Protein AF-A0A2V8UJL6-F1 (afdb_monomer)

Solvent-accessible surface area (backbone atoms only — not comparable to full-atom values): 17878 Å² total; per-residue (Å²): 138,86,80,78,71,86,88,74,79,72,97,72,73,97,70,61,54,68,22,43,29,30,33,56,81,87,79,58,65,81,48,95,71,52,65,70,37,76,47,74,53,86,89,38,66,33,29,28,67,42,73,46,58,65,84,53,40,80,94,44,85,83,47,57,63,46,67,58,75,90,53,42,55,69,72,44,90,86,57,57,66,88,73,41,85,86,60,91,81,79,87,88,82,82,83,82,59,90,94,65,51,68,68,55,52,42,52,53,51,54,49,53,37,54,56,53,28,70,80,36,86,91,54,82,70,85,86,83,77,66,94,80,49,69,72,67,37,73,86,47,27,60,58,49,52,50,50,52,50,51,53,52,50,51,52,51,51,53,49,51,52,52,37,54,51,52,28,52,51,52,44,53,50,51,64,67,46,46,62,59,51,51,54,40,47,75,71,67,52,58,69,66,61,56,50,50,52,55,50,51,55,52,48,53,52,50,50,52,53,51,54,50,50,54,52,45,58,63,51,48,61,57,52,49,40,65,73,76,35,100,62,73,72,90,66,83,80,66,81,54,68,67,58,51,53,50,50,52,52,52,51,50,54,43,51,50,56,32,53,47,55,52,53,56,54,52,52,57,51,49,53,55,52,52,54,55,51,50,53,57,53,57,58,59,66,67,68,72,81,77,83,83,132

Mean predicted aligned error: 14.97 Å

Structure (mmCIF, N/CA/C/O backbone):
data_AF-A0A2V8UJL6-F1
#
_entry.id   AF-A0A2V8UJL6-F1
#
loop_
_atom_site.group_PDB
_atom_site.id
_atom_site.type_symbol
_atom_site.label_atom_id
_atom_site.label_alt_id
_atom_site.label_comp_id
_atom_site.label_asym_id
_atom_site.label_entity_id
_atom_site.label_seq_id
_atom_site.pdbx_PDB_ins_code
_atom_site.Cartn_x
_atom_site.Cartn_y
_atom_site.Cartn_z
_atom_site.occupancy
_atom_site.B_iso_or_equiv
_atom_site.auth_seq_id
_atom_site.auth_comp_id
_atom_site.auth_asym_id
_atom_site.auth_atom_id
_atom_site.pdbx_PDB_model_num
ATOM 1 N N . MET A 1 1 ? -3.006 -6.219 -24.196 1.00 35.44 1 MET A N 1
ATOM 2 C CA . MET A 1 1 ? -2.944 -4.745 -24.307 1.00 35.44 1 MET A CA 1
ATOM 3 C C . MET A 1 1 ? -1.756 -4.498 -25.196 1.00 35.44 1 MET A C 1
ATOM 5 O O . MET A 1 1 ? -0.622 -4.487 -24.727 1.00 35.44 1 MET A O 1
ATOM 9 N N . ASP A 1 2 ? -2.058 -4.522 -26.487 1.00 27.53 2 ASP A N 1
ATOM 10 C CA . ASP A 1 2 ? -1.093 -4.667 -27.564 1.00 27.53 2 ASP A CA 1
ATOM 11 C C . ASP A 1 2 ? -0.768 -3.268 -28.057 1.00 27.53 2 ASP A C 1
ATOM 13 O O . ASP A 1 2 ? -1.474 -2.702 -28.885 1.00 27.53 2 ASP A O 1
ATOM 17 N N . TRP A 1 3 ? 0.270 -2.678 -27.475 1.00 36.56 3 TRP A N 1
ATOM 18 C CA . TRP A 1 3 ? 0.929 -1.549 -28.102 1.00 36.56 3 TRP A CA 1
ATOM 19 C C . TRP A 1 3 ? 2.136 -2.101 -28.852 1.00 36.56 3 TRP A C 1
ATOM 21 O O . TRP A 1 3 ? 3.162 -2.439 -28.263 1.00 36.56 3 TRP A O 1
ATOM 31 N N . ILE A 1 4 ? 1.950 -2.286 -30.156 1.00 30.64 4 ILE A N 1
ATOM 32 C CA . ILE A 1 4 ? 3.015 -2.600 -31.102 1.00 30.64 4 ILE A CA 1
ATOM 33 C C . ILE A 1 4 ? 3.628 -1.249 -31.479 1.00 30.64 4 ILE A C 1
ATOM 35 O O . ILE A 1 4 ? 2.939 -0.389 -32.028 1.00 30.64 4 ILE A O 1
ATOM 39 N N . GLY A 1 5 ? 4.897 -1.042 -31.119 1.00 32.47 5 GLY A N 1
ATOM 40 C CA . GLY A 1 5 ? 5.662 0.141 -31.518 1.00 32.47 5 GLY A CA 1
ATOM 41 C C . GLY A 1 5 ? 5.739 0.285 -33.046 1.00 32.47 5 GLY A C 1
ATOM 42 O O . GLY A 1 5 ? 5.411 -0.655 -33.772 1.00 32.47 5 GLY A O 1
ATOM 43 N N . PRO A 1 6 ? 6.158 1.451 -33.567 1.00 34.53 6 PRO A N 1
ATOM 44 C CA . PRO A 1 6 ? 6.059 1.749 -34.989 1.00 34.53 6 PRO A CA 1
ATOM 45 C C . PRO A 1 6 ? 7.041 0.880 -35.786 1.00 34.53 6 PRO A C 1
ATOM 47 O O . PRO A 1 6 ? 8.213 1.211 -35.926 1.00 34.53 6 PRO A O 1
ATOM 50 N N . SER A 1 7 ? 6.556 -0.230 -36.339 1.00 30.38 7 SER A N 1
ATOM 51 C CA . SER A 1 7 ? 7.295 -1.099 -37.263 1.00 30.38 7 SER A CA 1
ATOM 52 C C . SER A 1 7 ? 7.277 -0.595 -38.714 1.00 30.38 7 SER A C 1
ATOM 54 O O . SER A 1 7 ? 7.627 -1.329 -39.631 1.00 30.38 7 SER A O 1
ATOM 56 N N . SER A 1 8 ? 6.891 0.660 -38.957 1.00 34.78 8 SER A N 1
ATOM 57 C CA . SER A 1 8 ? 6.916 1.258 -40.298 1.00 34.78 8 SER A CA 1
ATOM 58 C C . SER A 1 8 ? 7.017 2.786 -40.254 1.00 34.78 8 SER A C 1
ATOM 60 O O . SER A 1 8 ? 6.102 3.504 -40.637 1.00 34.78 8 SER A O 1
ATOM 62 N N . ALA A 1 9 ? 8.157 3.313 -39.807 1.00 34.97 9 ALA A N 1
ATOM 63 C CA . ALA A 1 9 ? 8.546 4.673 -40.176 1.00 34.97 9 ALA A CA 1
ATOM 64 C C . ALA A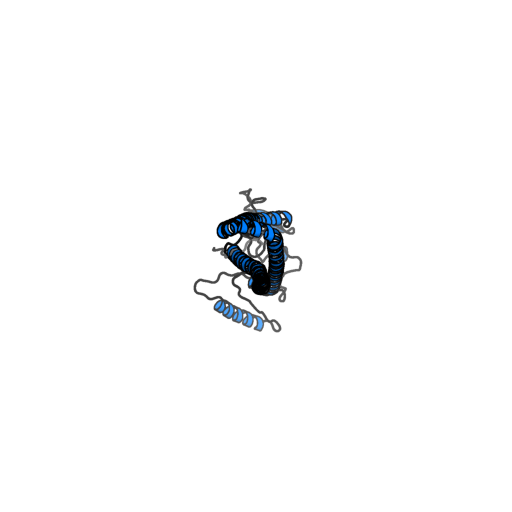 1 9 ? 9.497 4.577 -41.373 1.00 34.97 9 ALA A C 1
ATOM 66 O O . ALA A 1 9 ? 10.709 4.431 -41.221 1.00 34.97 9 ALA A O 1
ATOM 67 N N . GLY A 1 10 ? 8.909 4.578 -42.571 1.00 31.12 10 GLY A N 1
ATOM 68 C CA . GLY A 1 10 ? 9.643 4.784 -43.811 1.00 31.12 10 GLY A CA 1
ATOM 69 C C . GLY A 1 10 ? 10.378 6.123 -43.781 1.00 31.12 10 GLY A C 1
ATOM 70 O O . GLY A 1 10 ? 9.944 7.084 -43.147 1.00 31.12 10 GLY A O 1
ATOM 71 N N . SER A 1 11 ? 11.515 6.158 -44.461 1.00 34.56 11 SER A N 1
ATOM 72 C CA . SER A 1 11 ? 12.374 7.321 -44.642 1.00 34.56 11 SER A CA 1
ATOM 73 C C . SER A 1 11 ? 11.618 8.509 -45.252 1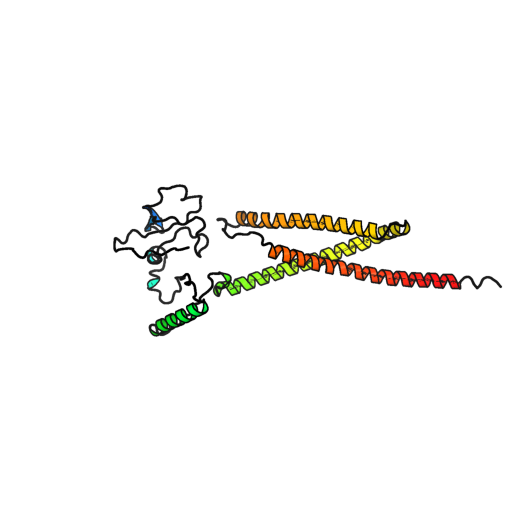.00 34.56 11 SER A C 1
ATOM 75 O O . SER A 1 11 ? 11.491 8.603 -46.472 1.00 34.56 11 SER A O 1
ATOM 77 N N . SER A 1 12 ? 11.152 9.448 -44.432 1.00 31.56 12 SER A N 1
ATOM 78 C CA . SER A 1 12 ? 10.780 10.782 -44.908 1.00 31.56 12 SER A CA 1
ATOM 79 C C . SER A 1 12 ? 10.950 11.833 -43.809 1.00 31.56 12 SER A C 1
ATOM 81 O O . SER A 1 12 ? 10.194 11.842 -42.844 1.00 31.56 12 SER A O 1
ATOM 83 N N . SER A 1 13 ? 11.927 12.717 -44.033 1.00 30.73 13 SER A N 1
ATOM 84 C CA . SER A 1 13 ? 12.160 14.042 -43.429 1.00 30.73 13 SER A CA 1
ATOM 85 C C . SER A 1 13 ? 12.428 14.124 -41.905 1.00 30.73 13 SER A C 1
ATOM 87 O O . SER A 1 13 ? 11.638 13.623 -41.112 1.00 30.73 13 SER A O 1
ATOM 89 N N . PRO A 1 14 ? 13.489 14.825 -41.438 1.00 36.53 14 PRO A N 1
ATOM 90 C CA . PRO A 1 14 ? 13.929 14.775 -40.031 1.00 36.53 14 PRO A CA 1
ATOM 91 C C . PRO A 1 14 ? 13.046 15.540 -39.028 1.00 36.53 14 PRO A C 1
ATOM 93 O O . PRO A 1 14 ? 13.373 15.583 -37.845 1.00 36.53 14 PRO A O 1
ATOM 96 N N . THR A 1 15 ? 11.970 16.192 -39.473 1.00 37.28 15 THR A N 1
ATOM 97 C CA . THR A 1 15 ? 11.340 17.292 -38.718 1.00 37.28 15 THR A CA 1
ATOM 98 C C . THR A 1 15 ? 9.990 16.962 -38.080 1.00 37.28 15 THR A C 1
ATOM 100 O O . THR A 1 15 ? 9.381 17.836 -37.471 1.00 37.28 15 THR A O 1
ATOM 103 N N . SER A 1 16 ? 9.497 15.727 -38.186 1.00 36.41 16 SER A N 1
ATOM 104 C CA . SER A 1 16 ? 8.205 15.348 -37.598 1.00 36.41 16 SER A CA 1
ATOM 105 C C . SER A 1 16 ? 8.274 13.975 -36.939 1.00 36.41 16 SER A C 1
ATOM 107 O O . SER A 1 16 ? 8.056 12.947 -37.578 1.00 36.41 16 SER A O 1
ATOM 109 N N . ALA A 1 17 ? 8.573 13.961 -35.638 1.00 42.34 17 ALA A N 1
ATOM 110 C CA . ALA A 1 17 ? 8.445 12.759 -34.823 1.00 42.34 17 ALA A CA 1
ATOM 111 C C . ALA A 1 17 ? 6.983 12.503 -34.463 1.00 42.34 17 ALA A C 1
ATOM 113 O O . ALA A 1 17 ? 6.317 13.432 -33.995 1.00 42.34 17 ALA A O 1
ATOM 114 N N . PRO A 1 18 ? 6.515 11.253 -34.556 1.00 43.53 18 PRO A N 1
ATOM 115 C CA . PRO A 1 18 ? 5.263 10.857 -33.951 1.00 43.53 18 PRO A CA 1
ATOM 116 C C . PRO A 1 18 ? 5.332 10.947 -32.421 1.00 43.53 18 PRO A C 1
ATOM 118 O O . PRO A 1 18 ? 5.980 10.123 -31.782 1.00 43.53 18 PRO A O 1
ATOM 121 N N . ILE A 1 19 ? 4.636 11.921 -31.829 1.00 48.62 19 ILE A N 1
ATOM 122 C CA . ILE A 1 19 ? 4.422 12.004 -30.380 1.00 48.62 19 ILE A CA 1
ATOM 123 C C . ILE A 1 19 ? 3.041 11.445 -30.011 1.00 48.62 19 ILE A C 1
ATOM 125 O O . ILE A 1 19 ? 2.023 12.032 -30.404 1.00 48.62 19 ILE A O 1
ATOM 129 N N . PRO A 1 20 ? 2.970 10.363 -29.217 1.00 46.44 20 PRO A N 1
ATOM 130 C CA . PRO A 1 20 ? 1.799 10.090 -28.401 1.00 46.44 20 PRO A CA 1
ATOM 131 C C . PRO A 1 20 ? 1.759 11.031 -27.183 1.00 46.44 20 PRO A C 1
ATOM 133 O O . PRO A 1 20 ? 2.740 11.182 -26.461 1.00 46.44 20 PRO A O 1
ATOM 136 N N . VAL A 1 21 ? 0.623 11.688 -26.943 1.00 47.16 21 VAL A N 1
ATOM 137 C CA . VAL A 1 21 ? 0.419 12.586 -25.790 1.00 47.16 21 VAL A CA 1
ATOM 138 C C . VAL A 1 21 ? -0.604 11.950 -24.826 1.00 47.16 21 VAL A C 1
ATOM 140 O O . VAL A 1 21 ? -1.720 11.653 -25.256 1.00 47.16 21 VAL A O 1
ATOM 143 N N . PRO A 1 22 ? -0.279 11.708 -23.542 1.00 41.78 22 PRO A N 1
ATOM 144 C CA . PRO A 1 22 ? -1.251 11.481 -22.474 1.00 41.78 22 PRO A CA 1
ATOM 145 C C . PRO A 1 22 ? -1.969 12.778 -22.219 1.00 41.78 22 PRO A C 1
ATOM 147 O O . PRO A 1 22 ? -1.358 13.822 -21.977 1.00 41.78 22 PRO A O 1
ATOM 150 N N . VAL A 1 23 ? -3.283 12.694 -22.185 1.00 48.38 23 VAL A N 1
ATOM 151 C CA . VAL A 1 23 ? -4.082 13.870 -21.937 1.00 48.38 23 VAL A CA 1
ATOM 152 C C . VAL A 1 23 ? -4.876 13.683 -20.652 1.00 48.38 23 VAL A C 1
ATOM 154 O O . VAL A 1 23 ? -5.837 12.911 -20.629 1.00 48.38 23 VAL A O 1
ATOM 157 N N . PRO A 1 24 ? -4.537 14.419 -19.578 1.00 42.56 24 PRO A N 1
ATOM 158 C CA . PRO A 1 24 ? -5.475 14.642 -18.494 1.00 42.56 24 PRO A CA 1
ATOM 159 C C . PRO A 1 24 ? -6.677 15.406 -19.060 1.00 42.56 24 PRO A C 1
ATOM 161 O O . PRO A 1 24 ? -6.509 16.334 -19.858 1.00 42.56 24 PRO A O 1
ATOM 164 N N . ARG A 1 25 ? -7.890 15.052 -18.620 1.00 42.28 25 ARG A N 1
ATOM 165 C CA . ARG A 1 25 ? -9.177 15.620 -19.080 1.00 42.28 25 ARG A CA 1
ATOM 166 C C . ARG A 1 25 ? -9.249 17.159 -19.131 1.00 42.28 25 ARG A C 1
ATOM 168 O O . ARG A 1 25 ? -10.132 17.683 -19.795 1.00 42.28 25 ARG A O 1
ATOM 175 N N . ASN A 1 26 ? -8.332 17.879 -18.485 1.00 43.06 26 ASN A N 1
ATOM 176 C CA . ASN A 1 26 ? -8.452 19.312 -18.232 1.00 43.06 26 ASN A CA 1
ATOM 177 C C . ASN A 1 26 ? -7.734 20.249 -19.225 1.00 43.06 26 ASN A C 1
ATOM 179 O O . ASN A 1 26 ? -7.881 21.457 -19.064 1.00 43.06 26 ASN A O 1
ATOM 183 N N . ARG A 1 27 ? -6.968 19.779 -20.231 1.00 44.50 27 ARG A N 1
ATOM 184 C CA . ARG A 1 27 ? -6.279 20.729 -21.148 1.00 44.50 27 ARG A CA 1
ATOM 185 C C . ARG A 1 27 ? -6.235 20.401 -22.643 1.00 44.50 27 ARG A C 1
ATOM 187 O O . ARG A 1 27 ? -6.302 21.333 -23.432 1.00 44.50 27 ARG A O 1
ATOM 194 N N . PHE A 1 28 ? -6.159 19.130 -23.042 1.00 48.31 28 PHE A N 1
ATOM 195 C CA . PHE A 1 28 ? -6.027 18.762 -24.466 1.00 48.31 28 PHE A CA 1
ATOM 196 C C . PHE A 1 28 ? -7.114 17.792 -24.976 1.00 48.31 28 PHE A C 1
ATOM 198 O O . PHE A 1 28 ? -7.229 17.588 -26.177 1.00 48.31 28 PHE A O 1
ATOM 205 N N . ALA A 1 29 ? -7.939 17.211 -24.090 1.00 46.28 29 ALA A N 1
ATOM 206 C CA . ALA A 1 29 ? -8.927 16.171 -24.434 1.00 46.28 29 ALA A CA 1
ATOM 207 C C . ALA A 1 29 ? -10.295 16.755 -24.806 1.00 46.28 29 ALA A C 1
ATOM 209 O O . ALA A 1 29 ? -11.230 16.010 -25.080 1.00 46.28 29 ALA A O 1
ATOM 210 N N . ALA A 1 30 ? -10.412 18.081 -24.801 1.00 50.81 30 ALA A N 1
ATOM 211 C CA . ALA A 1 30 ? -11.604 18.780 -25.254 1.00 50.81 30 ALA A CA 1
ATOM 212 C C . ALA A 1 30 ? -11.525 19.184 -26.737 1.00 50.81 30 ALA A C 1
ATOM 214 O O . ALA A 1 30 ? -12.544 19.590 -27.286 1.00 50.81 30 ALA A O 1
ATOM 215 N N . ASP A 1 31 ? -10.354 19.070 -27.385 1.00 58.47 31 ASP A N 1
ATOM 216 C CA . ASP A 1 31 ? -10.176 19.445 -28.792 1.00 58.47 31 ASP A CA 1
ATOM 217 C C . ASP A 1 31 ? -10.008 18.188 -29.673 1.00 58.47 31 ASP A C 1
ATOM 219 O O . ASP A 1 31 ? -8.911 17.624 -29.748 1.00 58.47 31 ASP A O 1
ATOM 223 N N . PRO A 1 32 ? -11.074 17.718 -30.352 1.00 61.12 32 PRO A N 1
ATOM 224 C CA . PRO A 1 32 ? -10.996 16.585 -31.275 1.00 61.12 32 PRO A CA 1
ATOM 225 C C . PRO A 1 32 ? -10.068 16.836 -32.481 1.00 61.12 32 PRO A C 1
ATOM 227 O O . PRO A 1 32 ? -9.800 15.903 -33.234 1.00 61.12 32 PRO A O 1
ATOM 230 N N . GLN A 1 33 ? -9.542 18.056 -32.662 1.00 71.56 33 GLN A N 1
ATOM 231 C CA . GLN A 1 33 ? -8.628 18.423 -33.749 1.00 71.56 33 GLN A CA 1
ATOM 232 C C . GLN A 1 33 ? -7.141 18.428 -33.354 1.00 71.56 33 GLN A C 1
ATOM 234 O O . GLN A 1 33 ? -6.324 19.028 -34.053 1.00 71.56 33 GLN A O 1
ATOM 239 N N . ILE A 1 34 ? -6.750 17.814 -32.232 1.00 79.12 34 ILE A N 1
ATOM 240 C CA . ILE A 1 34 ? -5.346 17.858 -31.791 1.00 79.12 34 ILE A CA 1
ATOM 241 C C . ILE A 1 34 ? -4.393 17.018 -32.657 1.00 79.12 34 ILE A C 1
ATOM 243 O O . ILE A 1 34 ? -3.200 17.313 -32.724 1.00 79.12 34 ILE A O 1
ATOM 247 N N . LEU A 1 35 ? -4.900 15.988 -33.337 1.00 83.31 35 LEU A N 1
ATOM 248 C CA . LEU A 1 35 ? -4.100 15.164 -34.244 1.00 83.31 35 LEU A CA 1
ATOM 249 C C . LEU A 1 35 ? -3.588 16.006 -35.422 1.00 83.31 35 LEU A C 1
ATOM 251 O O . LEU A 1 35 ? -4.336 16.769 -36.025 1.00 83.31 35 LEU A O 1
ATOM 255 N N . GLY A 1 36 ? -2.304 15.871 -35.745 1.00 82.12 36 GLY A N 1
ATOM 256 C CA . GLY A 1 36 ? -1.635 16.630 -36.803 1.00 82.12 36 GLY A CA 1
ATOM 257 C C . GLY A 1 36 ? -1.202 18.044 -36.406 1.00 82.12 36 GLY A C 1
ATOM 258 O O . GLY A 1 36 ? -0.510 18.698 -37.184 1.00 82.12 36 GLY A O 1
ATOM 259 N N . ARG A 1 37 ? -1.545 18.534 -35.204 1.00 85.06 37 ARG A N 1
ATOM 260 C CA . ARG A 1 37 ? -1.041 19.831 -34.729 1.00 85.06 37 ARG A CA 1
ATOM 261 C C . ARG A 1 37 ? 0.430 19.752 -34.341 1.00 85.06 37 ARG A C 1
ATOM 263 O O . ARG A 1 37 ? 0.903 18.744 -33.812 1.00 85.06 37 ARG A O 1
ATOM 270 N N . VAL A 1 38 ? 1.125 20.865 -34.558 1.00 86.38 38 VAL A N 1
ATOM 271 C CA . VAL A 1 38 ? 2.512 21.048 -34.137 1.00 86.38 38 VAL A CA 1
ATOM 272 C C . VAL A 1 38 ? 2.542 21.667 -32.743 1.00 86.38 38 VAL A C 1
ATOM 274 O O . VAL A 1 38 ? 1.946 22.717 -32.505 1.00 86.38 38 VAL A O 1
ATOM 277 N N . ILE A 1 39 ? 3.255 21.020 -31.829 1.00 86.31 39 ILE A N 1
ATOM 278 C CA . ILE A 1 39 ? 3.569 21.523 -30.494 1.00 86.31 39 ILE A CA 1
ATOM 279 C C . ILE A 1 39 ? 5.068 21.798 -30.392 1.00 86.31 39 ILE A C 1
ATOM 281 O O . ILE A 1 39 ? 5.877 21.132 -31.035 1.00 86.31 39 ILE A O 1
ATOM 285 N N . SER A 1 40 ? 5.446 22.784 -29.581 1.00 86.19 40 SER A N 1
ATOM 286 C CA . SER A 1 40 ? 6.851 23.077 -29.298 1.00 86.19 40 SER A CA 1
ATOM 287 C C . SER A 1 40 ? 7.245 22.473 -27.954 1.00 86.19 40 SER A C 1
ATOM 289 O O . SER A 1 40 ? 6.621 22.773 -26.936 1.00 86.19 40 SER A O 1
ATOM 291 N N . LEU A 1 41 ? 8.277 21.630 -27.949 1.00 84.19 41 LEU A N 1
ATOM 292 C CA . LEU A 1 41 ? 8.891 21.057 -26.750 1.00 84.19 41 LEU A CA 1
ATOM 293 C C . LEU A 1 41 ? 10.366 21.437 -26.760 1.00 84.19 41 LEU A C 1
ATOM 295 O O . LEU A 1 41 ? 11.054 21.175 -27.739 1.00 84.19 41 LEU A O 1
ATOM 299 N N . ASN A 1 42 ? 10.860 22.095 -25.709 1.00 83.38 42 ASN A N 1
ATOM 300 C CA . ASN A 1 42 ? 12.252 22.563 -25.635 1.00 83.38 42 ASN A CA 1
ATOM 301 C C . ASN A 1 42 ? 12.718 23.322 -26.901 1.00 83.38 42 ASN A C 1
ATOM 303 O O . ASN A 1 42 ? 13.856 23.184 -27.347 1.00 83.38 42 ASN A O 1
ATOM 307 N N . ARG A 1 43 ? 11.833 24.156 -27.474 1.00 84.81 43 ARG A N 1
ATOM 308 C CA . ARG A 1 43 ? 12.036 24.935 -28.719 1.00 84.81 43 ARG A CA 1
ATOM 309 C C . ARG A 1 43 ? 12.124 24.105 -30.009 1.00 84.81 43 ARG A C 1
ATOM 311 O O . ARG A 1 43 ? 12.448 24.660 -31.052 1.00 84.81 43 ARG A O 1
ATOM 318 N N . HIS A 1 44 ? 11.805 22.817 -29.951 1.00 86.56 44 HIS A N 1
ATOM 319 C CA . HIS A 1 44 ? 11.766 21.920 -31.101 1.00 86.56 44 HIS A CA 1
ATOM 320 C C . HIS A 1 44 ? 10.312 21.622 -31.472 1.00 86.56 44 HIS A C 1
ATOM 322 O O . HIS A 1 44 ? 9.463 21.428 -30.600 1.00 86.56 44 HIS A O 1
ATOM 328 N N . ALA A 1 45 ? 10.019 21.639 -32.770 1.00 87.50 45 ALA A N 1
ATOM 329 C CA . ALA A 1 45 ? 8.682 21.403 -33.294 1.00 87.50 45 ALA A CA 1
ATOM 330 C C . ALA A 1 45 ? 8.406 19.898 -33.398 1.00 87.50 45 ALA A C 1
ATOM 332 O O . ALA A 1 45 ? 9.170 19.164 -34.017 1.00 87.50 45 ALA A O 1
ATOM 333 N N . PHE A 1 46 ? 7.286 19.454 -32.834 1.00 85.25 46 PHE A N 1
ATOM 334 C CA . PHE A 1 46 ? 6.839 18.069 -32.897 1.00 85.25 46 PHE A CA 1
ATOM 335 C C . PHE A 1 46 ? 5.385 17.977 -33.326 1.00 85.25 46 PHE A C 1
ATOM 337 O O . PHE A 1 46 ? 4.567 18.809 -32.944 1.00 85.25 46 PHE A O 1
ATOM 344 N N . THR A 1 47 ? 5.047 16.939 -34.087 1.00 87.44 47 THR A N 1
ATOM 345 C CA . THR A 1 47 ? 3.675 16.716 -34.553 1.00 87.44 47 THR A CA 1
ATOM 346 C C . THR A 1 47 ? 2.979 15.691 -33.666 1.00 87.44 47 THR A C 1
ATOM 348 O O . THR A 1 47 ? 3.505 14.608 -33.404 1.00 87.44 47 THR A O 1
ATOM 351 N N . VAL A 1 48 ? 1.772 16.018 -33.212 1.00 87.38 48 VAL A N 1
ATOM 352 C CA . VAL A 1 48 ? 0.936 15.083 -32.455 1.00 87.38 48 VAL A CA 1
ATOM 353 C C . VAL A 1 48 ? 0.363 14.046 -33.418 1.00 87.38 48 VAL A C 1
ATOM 355 O O . VAL A 1 48 ? -0.386 14.396 -34.326 1.00 87.38 48 VAL A O 1
ATOM 358 N N . VAL A 1 49 ? 0.677 12.765 -33.218 1.00 85.38 49 VAL A N 1
ATOM 359 C CA . VAL A 1 49 ? 0.156 11.675 -34.077 1.00 85.38 49 VAL A CA 1
ATOM 360 C C . VAL A 1 49 ? -0.843 10.772 -33.370 1.00 85.38 49 VAL A C 1
ATOM 362 O O . VAL A 1 49 ? -1.487 9.942 -34.005 1.00 85.38 49 VAL A O 1
ATOM 365 N N . GLY A 1 50 ? -0.948 10.894 -32.049 1.00 79.81 50 GLY A N 1
ATOM 366 C CA . GLY A 1 50 ? -1.780 10.019 -31.248 1.00 79.81 50 GLY A CA 1
ATOM 367 C C . GLY A 1 50 ? -2.023 10.581 -29.861 1.00 79.81 50 GLY A C 1
ATOM 368 O O . GLY A 1 50 ? -1.217 11.332 -29.310 1.00 79.81 50 GLY A O 1
ATOM 369 N N . VAL A 1 51 ? -3.150 10.182 -29.290 1.00 79.50 51 VAL A N 1
ATOM 370 C CA . VAL A 1 51 ? -3.532 10.513 -27.921 1.00 79.50 51 VAL A CA 1
ATOM 371 C C . VAL A 1 51 ? -3.677 9.203 -27.168 1.00 79.50 51 VAL A C 1
ATOM 373 O O . VAL A 1 51 ? -4.453 8.339 -27.579 1.00 79.50 51 VAL A O 1
ATOM 376 N N . ALA A 1 52 ? -2.915 9.030 -26.089 1.00 75.19 52 ALA A N 1
ATOM 377 C CA . ALA A 1 52 ? -3.095 7.857 -25.245 1.00 75.19 52 ALA A CA 1
ATOM 378 C C . ALA A 1 52 ? -4.277 8.065 -24.287 1.00 75.19 52 ALA A C 1
ATOM 380 O O . ALA A 1 52 ? -4.617 9.206 -23.952 1.00 75.19 52 ALA A O 1
ATOM 381 N N . PRO A 1 53 ? -4.893 6.974 -23.801 1.00 71.69 53 PRO A N 1
ATOM 382 C CA . PRO A 1 53 ? -5.940 7.058 -22.793 1.00 71.69 53 PRO A CA 1
ATOM 383 C C . PRO A 1 53 ? -5.469 7.836 -21.557 1.00 71.69 53 PRO A C 1
ATOM 385 O O . PRO A 1 53 ? -4.328 7.692 -21.133 1.00 71.69 53 PRO A O 1
ATOM 388 N N . GLY A 1 54 ? -6.357 8.605 -20.921 1.00 65.69 54 GLY A N 1
ATOM 389 C CA . GLY A 1 54 ? -5.991 9.451 -19.771 1.00 65.69 54 GLY A CA 1
ATOM 390 C C . GLY A 1 54 ? -5.486 8.703 -18.525 1.00 65.69 54 GLY A C 1
ATOM 391 O O . GLY A 1 54 ? -4.961 9.331 -17.616 1.00 65.69 54 GLY A O 1
ATOM 392 N N . HIS A 1 55 ? -5.635 7.376 -18.474 1.00 65.00 55 HIS A N 1
ATOM 393 C CA . HIS A 1 55 ? -5.083 6.510 -17.423 1.00 65.00 55 HIS A CA 1
ATOM 394 C C . HIS A 1 55 ? -3.728 5.889 -17.796 1.00 65.00 55 HIS A C 1
ATOM 396 O O . HIS A 1 55 ? -3.152 5.146 -17.006 1.00 65.00 55 HIS A O 1
ATOM 402 N N . PHE A 1 56 ? -3.230 6.133 -19.007 1.00 68.31 56 PHE A N 1
ATOM 403 C CA . PHE A 1 56 ? -1.932 5.645 -19.436 1.00 68.31 56 PHE A CA 1
ATOM 404 C C . PHE A 1 56 ? -0.865 6.627 -18.935 1.00 68.31 56 PHE A C 1
ATOM 406 O O . PHE A 1 56 ? -0.760 7.749 -19.423 1.00 68.31 56 PHE A O 1
ATOM 413 N N . SER A 1 57 ? -0.081 6.203 -17.947 1.00 62.78 57 SER A N 1
ATOM 414 C CA . SER A 1 57 ? 1.078 6.941 -17.423 1.00 62.78 57 SER A CA 1
ATOM 415 C C . SER A 1 57 ? 2.417 6.328 -17.851 1.00 62.78 57 SER A C 1
ATOM 417 O O . SER A 1 57 ? 3.453 6.977 -17.754 1.00 62.78 57 SER A O 1
ATOM 419 N N . GLY A 1 58 ? 2.424 5.079 -18.332 1.00 68.50 58 GLY A N 1
ATOM 420 C CA . GLY A 1 58 ? 3.653 4.279 -18.405 1.00 68.50 58 GLY A CA 1
ATOM 421 C C . GLY A 1 58 ? 4.256 4.058 -17.008 1.00 68.50 58 GLY A C 1
ATOM 422 O O . GLY A 1 58 ? 3.527 4.096 -16.014 1.00 68.50 58 GLY A O 1
ATOM 423 N N . MET A 1 59 ? 5.579 3.863 -16.926 1.00 59.81 59 MET A N 1
ATOM 424 C CA . MET A 1 59 ? 6.317 3.786 -15.650 1.00 59.81 59 MET A CA 1
ATOM 425 C C . MET A 1 59 ? 6.582 5.146 -14.991 1.00 59.81 59 MET A C 1
ATOM 427 O O . MET A 1 59 ? 6.913 5.204 -13.807 1.00 59.81 59 MET A O 1
ATOM 431 N N . VAL A 1 60 ? 6.441 6.248 -15.730 1.00 61.75 60 VAL A N 1
ATOM 432 C CA . VAL A 1 60 ? 6.734 7.588 -15.216 1.00 61.75 60 VAL A CA 1
ATOM 433 C C . VAL A 1 60 ? 5.440 8.240 -14.750 1.00 61.75 60 VAL A C 1
ATOM 435 O O . VAL A 1 60 ? 4.576 8.601 -15.551 1.00 61.75 60 VAL A O 1
ATOM 438 N N . ASN A 1 61 ? 5.315 8.428 -13.436 1.00 57.44 61 ASN A N 1
ATOM 439 C CA . ASN A 1 61 ? 4.197 9.183 -12.882 1.00 57.44 61 ASN A CA 1
ATOM 440 C C . ASN A 1 61 ? 4.155 10.588 -13.497 1.00 57.44 61 ASN A C 1
ATOM 442 O O . ASN A 1 61 ? 5.165 11.287 -13.556 1.00 57.44 61 ASN A O 1
ATOM 446 N N . ASN A 1 62 ? 2.965 10.995 -13.939 1.00 60.78 62 ASN A N 1
ATOM 447 C CA . ASN A 1 62 ? 2.685 12.299 -14.544 1.00 60.78 62 ASN A CA 1
ATOM 448 C C . ASN A 1 62 ? 3.401 12.586 -15.878 1.00 60.78 62 ASN A C 1
ATOM 450 O O . ASN A 1 62 ? 3.514 13.754 -16.260 1.00 60.78 62 ASN A O 1
ATOM 454 N N . ALA A 1 63 ? 3.843 11.565 -16.625 1.00 69.62 63 ALA A N 1
ATOM 455 C CA . ALA A 1 63 ? 4.249 11.779 -18.012 1.00 69.62 63 ALA A CA 1
ATOM 456 C C . ALA A 1 63 ? 3.088 12.415 -18.794 1.00 69.62 63 ALA A C 1
ATOM 458 O O . ALA A 1 63 ? 1.964 11.915 -18.767 1.00 69.62 63 ALA A O 1
ATOM 459 N N . ARG A 1 64 ? 3.370 13.553 -19.444 1.00 72.00 64 ARG A N 1
ATOM 460 C CA . ARG A 1 64 ? 2.411 14.376 -20.207 1.00 72.00 64 ARG A CA 1
ATOM 461 C C . ARG A 1 64 ? 2.610 14.334 -21.711 1.00 72.00 64 ARG A C 1
ATOM 463 O O . ARG A 1 64 ? 1.794 14.894 -22.429 1.00 72.00 64 ARG A O 1
ATOM 470 N N . VAL A 1 65 ? 3.686 13.701 -22.168 1.00 79.06 65 VAL A N 1
ATOM 471 C CA . VAL A 1 65 ? 4.093 13.562 -23.567 1.00 79.06 65 VAL A CA 1
ATOM 472 C C . VAL A 1 65 ? 5.012 12.339 -23.652 1.00 79.06 65 VAL A C 1
ATOM 474 O O . VAL A 1 65 ? 5.891 12.202 -22.802 1.00 79.06 65 VAL A O 1
ATOM 477 N N . TRP A 1 66 ? 4.861 11.485 -24.665 1.00 82.56 66 TRP A N 1
ATOM 478 C CA . TRP A 1 66 ? 5.859 10.471 -25.013 1.00 82.56 66 TRP A CA 1
ATOM 479 C C . TRP A 1 66 ? 6.458 10.777 -26.369 1.00 82.56 66 TRP A C 1
ATOM 481 O O . TRP A 1 66 ? 5.755 11.038 -27.339 1.00 82.56 66 TRP A O 1
ATOM 491 N N . VAL A 1 67 ? 7.777 10.712 -26.438 1.00 85.62 67 VAL A N 1
ATOM 492 C CA . VAL A 1 67 ? 8.540 10.971 -27.655 1.00 85.62 67 VAL A CA 1
ATOM 493 C C . VAL A 1 67 ? 9.390 9.738 -27.938 1.00 85.62 67 VAL A C 1
ATOM 495 O O . VAL A 1 67 ? 9.840 9.096 -26.984 1.00 85.62 67 VAL A O 1
ATOM 498 N N . PRO A 1 68 ? 9.617 9.369 -29.212 1.00 87.56 68 PRO A N 1
ATOM 499 C CA . PRO A 1 68 ? 10.556 8.310 -29.543 1.00 87.56 68 PRO A CA 1
ATOM 500 C C . PRO A 1 68 ? 11.908 8.557 -28.868 1.00 87.56 68 PRO A C 1
ATOM 502 O O . PRO A 1 68 ? 12.474 9.644 -28.981 1.00 87.56 68 PRO A O 1
ATOM 505 N N . TYR A 1 69 ? 12.440 7.541 -28.185 1.00 86.62 69 TYR A N 1
ATOM 506 C CA . TYR A 1 69 ? 13.715 7.635 -27.462 1.00 86.62 69 TYR A CA 1
ATOM 507 C C . TYR A 1 69 ? 14.893 8.010 -28.381 1.00 86.62 69 TYR A C 1
ATOM 509 O O . TYR A 1 69 ? 15.899 8.536 -27.920 1.00 86.62 69 TYR A O 1
ATOM 517 N N . THR A 1 70 ? 14.760 7.795 -29.694 1.00 88.12 70 THR A N 1
ATOM 518 C CA . THR A 1 70 ? 15.725 8.221 -30.716 1.00 88.12 70 THR A CA 1
ATOM 519 C C . THR A 1 70 ? 15.867 9.738 -30.839 1.00 88.12 70 THR A C 1
ATOM 521 O O . THR A 1 70 ? 16.865 10.206 -31.372 1.00 88.12 70 THR A O 1
ATOM 524 N N . MET A 1 71 ? 14.913 10.518 -30.325 1.00 87.19 71 MET A N 1
ATOM 525 C CA . MET A 1 71 ? 14.961 11.984 -30.319 1.00 87.19 71 MET A CA 1
ATOM 526 C C . MET A 1 71 ? 15.451 12.575 -28.996 1.00 87.19 71 MET A C 1
ATOM 528 O O . MET A 1 71 ? 15.296 13.771 -28.753 1.00 87.19 71 MET A O 1
ATOM 532 N N . GLN A 1 72 ? 16.046 11.751 -28.130 1.00 88.12 72 GLN A N 1
ATOM 533 C CA . GLN A 1 72 ? 16.504 12.179 -26.811 1.00 88.12 72 GLN A CA 1
ATOM 534 C C . GLN A 1 72 ? 17.459 13.388 -26.871 1.00 88.12 72 GLN A C 1
ATOM 536 O O . GLN A 1 72 ? 17.343 14.283 -26.038 1.00 88.12 72 GLN A O 1
ATOM 541 N N . SER A 1 73 ? 18.308 13.489 -27.902 1.00 86.56 73 SER A N 1
ATOM 542 C CA . SER A 1 73 ? 19.320 14.549 -28.036 1.00 86.56 73 SER A CA 1
ATOM 543 C C . SER A 1 73 ? 18.719 15.941 -28.243 1.00 86.56 73 SER A C 1
ATOM 545 O O . SER A 1 73 ? 19.368 16.946 -27.971 1.00 86.56 73 SER A O 1
ATOM 547 N N . GLN A 1 74 ? 17.467 16.009 -28.700 1.00 85.19 74 GLN A N 1
ATOM 548 C CA . GLN A 1 74 ? 16.712 17.252 -28.878 1.00 85.19 74 GLN A CA 1
ATOM 549 C C . GLN A 1 74 ? 15.985 17.688 -27.596 1.00 85.19 74 GLN A C 1
ATOM 551 O O . GLN A 1 74 ? 15.551 18.834 -27.475 1.00 85.19 74 GLN A O 1
ATOM 556 N N . LEU A 1 75 ? 15.817 16.770 -26.639 1.00 81.88 75 LEU A N 1
ATOM 557 C CA . LEU A 1 75 ? 15.007 16.969 -25.437 1.00 81.88 75 LEU A CA 1
ATOM 558 C C . LEU A 1 75 ? 15.840 17.035 -24.157 1.00 81.88 75 LEU A C 1
ATOM 560 O O . LEU A 1 75 ? 15.444 17.737 -23.226 1.00 81.88 75 LEU A O 1
ATOM 564 N N . VAL A 1 76 ? 16.966 16.326 -24.102 1.00 79.62 76 VAL A N 1
ATOM 565 C CA . VAL A 1 76 ? 17.839 16.238 -22.932 1.00 79.62 76 VAL A CA 1
ATOM 566 C C . VAL A 1 76 ? 19.084 17.088 -23.161 1.00 79.62 76 VAL A C 1
ATOM 568 O O . VAL A 1 76 ? 19.831 16.900 -24.118 1.00 79.62 76 VAL A O 1
ATOM 571 N N . SER A 1 77 ? 19.329 18.030 -22.254 1.00 74.00 77 SER A N 1
ATOM 572 C CA . SER A 1 77 ? 20.579 18.790 -22.225 1.00 74.00 77 SER A CA 1
ATOM 573 C C . SER A 1 77 ? 21.714 17.877 -21.754 1.00 74.00 77 SER A C 1
ATOM 575 O O . SER A 1 77 ? 21.627 17.326 -20.660 1.00 74.00 77 SER A O 1
ATOM 577 N N . GLY A 1 78 ? 22.778 17.721 -22.546 1.00 76.06 78 GLY A N 1
ATOM 578 C CA . GLY A 1 78 ? 23.914 16.860 -22.174 1.00 76.06 78 GLY A CA 1
ATOM 579 C C . GLY A 1 78 ? 24.588 16.095 -23.317 1.00 76.06 78 GLY A C 1
ATOM 580 O O . GLY A 1 78 ? 25.511 15.330 -23.051 1.00 76.06 78 GLY A O 1
ATOM 581 N N . GLY A 1 79 ? 24.163 16.307 -24.567 1.00 79.81 79 GLY A N 1
ATOM 582 C CA . GLY A 1 79 ? 24.714 15.627 -25.744 1.00 79.81 79 GLY A CA 1
ATOM 583 C C . GLY A 1 79 ? 23.939 14.361 -26.113 1.00 79.81 79 GLY A C 1
ATOM 584 O O . GLY A 1 79 ? 22.866 14.098 -25.572 1.00 79.81 79 GLY A O 1
ATOM 585 N N . ASP A 1 80 ? 24.460 13.587 -27.065 1.00 85.69 80 ASP A N 1
ATOM 586 C CA . ASP A 1 80 ? 23.808 12.354 -27.497 1.00 85.69 80 ASP A CA 1
ATOM 587 C C . ASP A 1 80 ? 24.026 11.224 -26.471 1.00 85.69 80 ASP A C 1
ATOM 589 O O . ASP A 1 80 ? 25.127 10.695 -26.322 1.00 85.69 80 ASP A O 1
ATOM 593 N N . LEU A 1 81 ? 22.970 10.828 -25.752 1.00 85.50 81 LEU A N 1
ATOM 594 C CA . LEU A 1 81 ? 22.992 9.696 -24.826 1.00 85.50 81 LEU A CA 1
ATOM 595 C C . LEU A 1 81 ? 23.339 8.357 -25.509 1.00 85.50 81 LEU A C 1
ATOM 597 O O . LEU A 1 81 ? 23.788 7.440 -24.821 1.00 85.50 81 LEU A O 1
ATOM 601 N N . PHE A 1 82 ? 23.184 8.215 -26.832 1.00 85.56 82 PHE A N 1
ATOM 602 C CA . PHE A 1 82 ? 23.655 7.023 -27.552 1.00 85.56 82 PHE A CA 1
ATOM 603 C C . PHE A 1 82 ? 25.184 6.920 -27.591 1.00 85.56 82 PHE A C 1
ATOM 605 O O . PHE A 1 82 ? 25.714 5.811 -27.667 1.00 85.56 82 PHE A O 1
ATOM 612 N N . GLU A 1 83 ? 25.896 8.042 -27.489 1.00 84.56 83 GLU A N 1
ATOM 613 C CA . GLU A 1 83 ? 27.361 8.069 -27.437 1.00 84.56 83 GLU A CA 1
ATOM 614 C C . GLU A 1 83 ? 27.894 7.811 -26.016 1.00 84.56 83 GLU A C 1
ATOM 616 O O . GLU A 1 83 ? 29.052 7.427 -25.829 1.00 84.56 83 GLU A O 1
ATOM 621 N N . GLN A 1 84 ? 27.044 7.951 -24.993 1.00 81.25 84 GLN A N 1
ATOM 622 C CA . GLN A 1 84 ? 27.410 7.731 -23.594 1.00 81.25 84 GLN A CA 1
ATOM 623 C C . GLN A 1 84 ? 27.335 6.245 -23.216 1.00 81.25 84 GLN A C 1
ATOM 625 O O . GLN A 1 84 ? 26.348 5.753 -22.671 1.00 81.25 84 GLN A O 1
ATOM 630 N N . THR A 1 85 ? 28.420 5.515 -23.470 1.00 73.56 85 THR A N 1
ATOM 631 C CA . THR A 1 85 ? 28.491 4.055 -23.268 1.00 73.56 85 THR A CA 1
ATOM 632 C C . THR A 1 85 ? 28.413 3.593 -21.809 1.00 73.56 85 THR A C 1
ATOM 634 O O . THR A 1 85 ? 28.070 2.432 -21.565 1.00 73.56 85 THR A O 1
ATOM 637 N N . SER A 1 86 ? 28.705 4.471 -20.845 1.00 72.38 86 SER A N 1
ATOM 638 C CA . SER A 1 86 ? 28.691 4.181 -19.404 1.00 72.38 86 SER A CA 1
ATOM 639 C C . SER A 1 86 ? 27.416 4.633 -18.683 1.00 72.38 86 SER A C 1
ATOM 641 O O . SER A 1 86 ? 27.213 4.255 -17.528 1.00 72.38 86 SER A O 1
ATOM 643 N N . THR A 1 87 ? 26.544 5.403 -19.339 1.00 76.56 87 THR A N 1
ATOM 644 C CA . THR A 1 87 ? 25.331 5.946 -18.716 1.00 76.56 87 THR A CA 1
ATOM 645 C C . THR A 1 87 ? 24.157 4.994 -18.921 1.00 76.56 87 THR A C 1
ATOM 647 O O . THR A 1 87 ? 23.766 4.686 -20.045 1.00 76.56 87 THR A O 1
ATOM 650 N N . GLN A 1 88 ? 23.539 4.548 -17.828 1.00 77.12 88 GLN A N 1
ATOM 651 C CA . GLN A 1 88 ? 22.275 3.812 -17.876 1.00 77.12 88 GLN A CA 1
ATOM 652 C C . GLN A 1 88 ? 21.112 4.804 -17.955 1.00 77.12 88 GLN A C 1
ATOM 654 O O . GLN A 1 88 ? 20.566 5.214 -16.937 1.00 77.12 88 GLN A O 1
ATOM 659 N N . TRP A 1 89 ? 20.769 5.228 -19.169 1.00 80.44 89 TRP A N 1
ATOM 660 C CA . TRP A 1 89 ? 19.739 6.248 -19.394 1.00 80.44 89 TRP A CA 1
ATOM 661 C C . TRP A 1 89 ? 18.407 5.690 -19.911 1.00 80.44 89 TRP A C 1
ATOM 663 O O . TRP A 1 89 ? 17.386 6.367 -19.817 1.00 80.44 89 TRP A O 1
ATOM 673 N N . LEU A 1 90 ? 18.403 4.468 -20.454 1.00 82.12 90 LEU A N 1
ATOM 674 C CA . LEU A 1 90 ? 17.215 3.838 -21.027 1.00 82.12 90 LEU A CA 1
ATOM 675 C C . LEU A 1 90 ? 16.749 2.667 -20.159 1.00 82.12 90 LEU A C 1
ATOM 677 O O . LEU A 1 90 ? 17.507 1.732 -19.898 1.00 82.12 90 LEU A O 1
ATOM 681 N N . ILE A 1 91 ? 15.475 2.700 -19.773 1.00 80.38 91 ILE A N 1
ATOM 682 C CA . ILE A 1 91 ? 14.779 1.572 -19.152 1.00 80.38 91 ILE A CA 1
ATOM 683 C C . ILE A 1 91 ? 14.029 0.835 -20.261 1.00 80.38 91 ILE A C 1
ATOM 685 O O . ILE A 1 91 ? 13.259 1.439 -21.006 1.00 80.38 91 ILE A O 1
ATOM 689 N N . ALA A 1 92 ? 14.286 -0.466 -20.391 1.00 81.81 92 ALA A N 1
ATOM 690 C CA . ALA A 1 92 ? 13.625 -1.315 -21.371 1.00 81.81 92 ALA A CA 1
ATOM 691 C C . ALA A 1 92 ? 12.521 -2.135 -20.699 1.00 81.81 92 ALA A C 1
ATOM 693 O O . ALA A 1 92 ? 12.768 -2.864 -19.739 1.00 81.81 92 ALA A O 1
ATOM 694 N N . GLU A 1 93 ? 11.315 -2.049 -21.249 1.00 81.06 93 GLU A N 1
ATOM 695 C CA . GLU A 1 93 ? 10.158 -2.813 -20.800 1.00 81.06 93 GLU A CA 1
ATOM 696 C C . GLU A 1 93 ? 9.703 -3.770 -21.899 1.00 81.06 93 GLU A C 1
ATOM 698 O O . GLU A 1 93 ? 9.751 -3.459 -23.090 1.00 81.06 93 GLU A O 1
ATOM 703 N N . GLY A 1 94 ? 9.238 -4.951 -21.497 1.00 85.31 94 GLY A N 1
ATOM 704 C CA . GLY A 1 94 ? 8.799 -5.975 -22.432 1.00 85.31 94 GLY A CA 1
ATOM 705 C C . GLY A 1 94 ? 7.719 -6.862 -21.839 1.00 85.31 94 GLY A C 1
ATOM 706 O O . GLY A 1 94 ? 7.687 -7.133 -20.639 1.00 85.31 94 GLY A O 1
ATOM 707 N N . ARG A 1 95 ? 6.824 -7.343 -22.703 1.00 87.38 95 ARG A N 1
ATOM 708 C CA . ARG A 1 95 ? 5.821 -8.340 -22.334 1.00 87.38 95 ARG A CA 1
ATOM 709 C C . ARG A 1 95 ? 6.369 -9.728 -22.628 1.00 87.38 95 ARG A C 1
ATOM 711 O O . ARG A 1 95 ? 6.686 -10.043 -23.772 1.00 87.38 95 ARG A O 1
ATOM 718 N N . LEU A 1 96 ? 6.429 -10.568 -21.600 1.00 90.62 96 LEU A N 1
ATOM 719 C CA . LEU A 1 96 ? 6.801 -11.966 -21.772 1.00 90.62 96 LEU A CA 1
ATOM 720 C C . LEU A 1 96 ? 5.702 -12.709 -22.548 1.00 90.62 96 LEU A C 1
ATOM 722 O O . LEU A 1 96 ? 4.515 -12.577 -22.236 1.00 90.62 96 LEU A O 1
ATOM 726 N N . LYS A 1 97 ? 6.092 -13.485 -23.564 1.00 91.44 97 LYS A N 1
ATOM 727 C CA . LYS A 1 97 ? 5.166 -14.329 -24.331 1.00 91.44 97 LYS A CA 1
ATOM 728 C C . LYS A 1 97 ? 4.549 -15.399 -23.421 1.00 91.44 97 LYS A C 1
ATOM 730 O O . LYS A 1 97 ? 5.198 -15.893 -22.499 1.00 91.44 97 LYS A O 1
ATOM 735 N N . SER A 1 98 ? 3.298 -15.776 -23.686 1.00 91.06 98 SER A N 1
ATOM 736 C CA . SER A 1 98 ? 2.637 -16.858 -22.951 1.00 91.06 98 SER A CA 1
ATOM 737 C C . SER A 1 98 ? 3.451 -18.157 -23.023 1.00 91.06 98 SER A C 1
ATOM 739 O O . SER A 1 98 ? 4.005 -18.501 -24.066 1.00 91.06 98 SER A O 1
ATOM 741 N N . GLY A 1 99 ? 3.546 -18.865 -21.894 1.00 90.81 99 GLY A N 1
ATOM 742 C CA . GLY A 1 99 ? 4.317 -20.108 -21.771 1.00 90.81 99 GLY A CA 1
ATOM 743 C C . GLY A 1 99 ? 5.803 -19.934 -21.431 1.00 90.81 99 GLY A C 1
ATOM 744 O O . GLY A 1 99 ? 6.461 -20.925 -21.135 1.00 90.81 99 GLY A O 1
ATOM 745 N N . TYR A 1 100 ? 6.330 -18.707 -21.408 1.00 92.88 100 TYR A N 1
ATOM 746 C CA . TYR A 1 100 ? 7.710 -18.439 -20.994 1.00 92.88 100 TYR A CA 1
ATOM 747 C C . TYR A 1 100 ? 7.781 -18.055 -19.513 1.00 92.88 100 TYR A C 1
ATOM 749 O O . TYR A 1 100 ? 6.849 -17.470 -18.956 1.00 92.88 100 TYR A O 1
ATOM 757 N N . SER A 1 101 ? 8.904 -18.373 -18.864 1.00 93.31 101 SER A N 1
ATOM 758 C CA . SER A 1 101 ? 9.153 -18.045 -17.459 1.00 93.31 101 SER A CA 1
ATOM 759 C C . SER A 1 101 ? 10.081 -16.836 -17.316 1.00 93.31 101 SER A C 1
ATOM 761 O O . SER A 1 101 ? 10.971 -16.604 -18.137 1.00 93.31 101 SER A O 1
ATOM 763 N N . ARG A 1 102 ? 9.908 -16.071 -16.229 1.00 91.19 102 ARG A N 1
ATOM 764 C CA . ARG A 1 102 ? 10.801 -14.945 -15.891 1.00 91.19 102 ARG A CA 1
ATOM 765 C C . ARG A 1 102 ? 12.250 -15.396 -15.708 1.00 91.19 102 ARG A C 1
ATOM 767 O O . ARG A 1 102 ? 13.163 -14.710 -16.149 1.00 91.19 102 ARG A O 1
ATOM 774 N N . SER A 1 103 ? 12.459 -16.558 -15.089 1.00 93.06 103 SER A N 1
ATOM 775 C CA . SER A 1 103 ? 13.794 -17.140 -14.922 1.00 93.06 103 SER A CA 1
ATOM 776 C C . SER A 1 103 ? 14.436 -17.505 -16.263 1.00 93.06 103 SER A C 1
ATOM 778 O O . SER A 1 103 ? 15.634 -17.289 -16.425 1.00 93.06 103 SER A O 1
ATOM 780 N N . GLY A 1 104 ? 13.651 -17.987 -17.234 1.00 93.88 104 GLY A N 1
ATOM 781 C CA . GLY A 1 104 ? 14.112 -18.228 -18.602 1.00 93.88 104 GLY A CA 1
ATOM 782 C C . GLY A 1 104 ? 14.549 -16.938 -19.295 1.00 93.88 104 GLY A C 1
ATOM 783 O O . GLY A 1 104 ? 15.682 -16.847 -19.759 1.00 93.88 104 GLY A O 1
ATOM 784 N N . ALA A 1 105 ? 13.708 -15.900 -19.258 1.00 92.88 105 ALA A N 1
ATOM 785 C CA . ALA A 1 105 ? 14.044 -14.590 -19.821 1.00 92.88 105 ALA A CA 1
ATOM 786 C C . ALA A 1 105 ? 15.305 -13.980 -19.178 1.00 92.88 105 ALA A C 1
ATOM 788 O O . ALA A 1 105 ? 16.175 -13.458 -19.872 1.00 92.88 105 ALA A O 1
ATOM 789 N N . GLN A 1 106 ? 15.444 -14.094 -17.852 1.00 93.62 106 GLN A N 1
ATOM 790 C CA . GLN A 1 106 ? 16.641 -13.660 -17.131 1.00 93.62 106 GLN A CA 1
ATOM 791 C C . GLN A 1 106 ? 17.895 -14.415 -17.594 1.00 93.62 106 GLN A C 1
ATOM 793 O O . GLN A 1 106 ? 18.953 -13.806 -17.756 1.00 93.62 106 GLN A O 1
ATOM 798 N N . ALA A 1 107 ? 17.800 -15.730 -17.806 1.00 94.31 107 ALA A N 1
ATOM 799 C CA . ALA A 1 107 ? 18.920 -16.538 -18.276 1.00 94.31 107 ALA A CA 1
ATOM 800 C C . ALA A 1 107 ? 19.358 -16.138 -19.694 1.00 94.31 107 ALA A C 1
ATOM 802 O O . ALA A 1 107 ? 20.555 -15.969 -19.929 1.00 94.31 107 ALA A O 1
ATOM 803 N N . GLU A 1 108 ? 18.408 -15.927 -20.608 1.00 93.88 108 GLU A N 1
ATOM 804 C CA . GLU A 1 108 ? 18.678 -15.476 -21.980 1.00 93.88 108 GLU A CA 1
ATOM 805 C C . GLU A 1 108 ? 19.324 -14.085 -22.007 1.00 93.88 108 GLU A C 1
ATOM 807 O O . GLU A 1 108 ? 20.388 -13.901 -22.604 1.00 93.88 108 GLU A O 1
ATOM 812 N N . LEU A 1 109 ? 18.753 -13.119 -21.281 1.00 93.25 109 LEU A N 1
ATOM 813 C CA . LEU A 1 109 ? 19.303 -11.763 -21.189 1.00 93.25 109 LEU A CA 1
ATOM 814 C C . LEU A 1 109 ? 20.704 -11.746 -20.561 1.00 93.25 109 LEU A C 1
ATOM 816 O O . LEU A 1 109 ? 21.566 -10.991 -21.005 1.00 93.25 109 LEU A O 1
ATOM 820 N N . ASN A 1 110 ? 20.984 -12.629 -19.597 1.00 94.38 110 ASN A N 1
ATOM 821 C CA . ASN A 1 110 ? 22.329 -12.789 -19.036 1.00 94.38 110 ASN A CA 1
ATOM 822 C C . ASN A 1 110 ? 23.341 -13.334 -20.054 1.00 94.38 110 ASN A C 1
ATOM 824 O O . ASN A 1 110 ? 24.540 -13.073 -19.932 1.00 94.38 110 ASN A O 1
ATOM 828 N N . VAL A 1 111 ? 22.912 -14.143 -21.026 1.00 94.38 111 VAL A N 1
ATOM 829 C CA . VAL A 1 111 ? 23.790 -14.591 -22.118 1.00 94.38 111 VAL A CA 1
ATOM 830 C C . VAL A 1 111 ? 24.086 -13.426 -23.057 1.00 94.38 111 VAL A C 1
ATOM 832 O O . VAL A 1 111 ? 25.257 -13.186 -23.343 1.00 94.38 111 VAL A O 1
ATOM 835 N N . ILE A 1 112 ? 23.063 -12.668 -23.460 1.00 92.56 112 ILE A N 1
ATOM 836 C CA . ILE A 1 112 ? 23.210 -11.500 -24.343 1.00 92.56 112 ILE A CA 1
ATOM 837 C C . ILE A 1 112 ? 24.127 -10.445 -23.708 1.00 92.56 112 ILE A C 1
ATOM 839 O O . ILE A 1 112 ? 25.092 -10.017 -24.339 1.00 92.56 112 ILE A O 1
ATOM 843 N N . ALA A 1 113 ? 23.903 -10.102 -22.435 1.00 91.25 113 ALA A N 1
ATOM 844 C CA . ALA A 1 113 ? 24.737 -9.147 -21.704 1.00 91.25 113 ALA A CA 1
ATOM 845 C C . ALA A 1 113 ? 26.209 -9.588 -21.664 1.00 91.25 113 ALA A C 1
ATOM 847 O O . ALA A 1 113 ? 27.103 -8.811 -21.986 1.00 91.25 113 ALA A O 1
ATOM 848 N N . ARG A 1 114 ? 26.468 -10.870 -21.361 1.00 91.31 114 ARG A N 1
ATOM 849 C CA . ARG A 1 114 ? 27.833 -11.423 -21.359 1.00 91.31 114 ARG A CA 1
ATOM 850 C C . ARG A 1 114 ? 28.473 -11.436 -22.743 1.00 91.31 114 ARG A C 1
ATOM 852 O O . ARG A 1 114 ? 29.687 -11.288 -22.839 1.00 91.31 114 ARG A O 1
ATOM 859 N N . GLN A 1 115 ? 27.697 -11.651 -23.804 1.00 91.19 115 GLN A N 1
ATOM 860 C CA . GLN A 1 115 ? 28.203 -11.567 -25.174 1.00 91.19 115 GLN A CA 1
ATOM 861 C C . GLN A 1 115 ? 28.579 -10.128 -25.531 1.00 91.19 115 GLN A C 1
ATOM 863 O O . GLN A 1 115 ? 29.662 -9.919 -26.066 1.00 91.19 115 GLN A O 1
ATOM 868 N N . GLN A 1 116 ? 27.750 -9.142 -25.182 1.00 87.69 116 GLN A N 1
ATOM 869 C CA . GLN A 1 116 ? 28.058 -7.725 -25.396 1.00 87.69 116 GLN A CA 1
ATOM 870 C C . GLN A 1 116 ? 29.286 -7.263 -24.608 1.00 87.69 116 GLN A C 1
ATOM 872 O O . GLN A 1 116 ? 30.149 -6.597 -25.176 1.00 87.69 116 GLN A O 1
ATOM 877 N N . ASP A 1 117 ? 29.417 -7.674 -23.345 1.00 90.31 117 ASP A N 1
ATOM 878 C CA . ASP A 1 117 ? 30.573 -7.324 -22.512 1.00 90.31 117 ASP A CA 1
ATOM 879 C C . ASP A 1 117 ? 31.900 -7.848 -23.101 1.00 90.31 117 ASP A C 1
ATOM 881 O O . ASP A 1 117 ? 32.941 -7.217 -22.938 1.00 90.31 117 ASP A O 1
ATOM 885 N N . ARG A 1 118 ? 31.892 -8.957 -23.861 1.00 89.25 118 ARG A N 1
ATOM 886 C CA . ARG A 1 118 ? 33.103 -9.448 -24.555 1.00 89.25 118 ARG A CA 1
ATOM 887 C C . ARG A 1 118 ? 33.607 -8.490 -25.632 1.00 89.25 118 ARG A C 1
ATOM 889 O O . ARG A 1 118 ? 34.806 -8.471 -25.895 1.00 89.25 118 ARG A O 1
ATOM 896 N N . PHE A 1 119 ? 32.717 -7.718 -26.253 1.00 85.56 119 PHE A N 1
ATOM 897 C CA . PHE A 1 119 ? 33.082 -6.733 -27.272 1.00 85.56 119 PHE A CA 1
ATOM 898 C C . PHE A 1 119 ? 33.512 -5.385 -26.669 1.00 85.56 119 PHE A C 1
ATOM 900 O O . PHE A 1 119 ? 33.989 -4.525 -27.404 1.00 85.56 119 PHE A O 1
ATOM 907 N N . GLN A 1 120 ? 33.368 -5.189 -25.351 1.00 83.00 120 GLN A N 1
ATOM 908 C CA . GLN A 1 120 ? 33.744 -3.957 -24.646 1.00 83.00 120 GLN A CA 1
ATOM 909 C C . GLN A 1 120 ? 34.580 -4.273 -23.392 1.00 83.00 120 GLN A C 1
ATOM 911 O O . GLN A 1 120 ? 34.034 -4.378 -22.290 1.00 83.00 120 GLN A O 1
ATOM 916 N N . PRO A 1 121 ? 35.914 -4.408 -23.530 1.00 80.81 121 PRO A N 1
ATOM 917 C CA . PRO A 1 121 ? 36.803 -4.690 -22.405 1.00 80.81 121 PRO A CA 1
ATOM 918 C C . PRO A 1 121 ? 36.637 -3.673 -21.263 1.00 80.81 121 PRO A C 1
ATOM 920 O O . PRO A 1 121 ? 36.667 -2.466 -21.489 1.00 80.81 121 PRO A O 1
ATOM 923 N N . GLY A 1 122 ? 36.465 -4.161 -20.030 1.00 82.50 122 GLY A N 1
ATOM 924 C CA . GLY A 1 122 ? 36.280 -3.330 -18.829 1.00 82.50 122 GLY A CA 1
ATOM 925 C C . GLY A 1 122 ? 34.822 -3.024 -18.466 1.00 82.50 122 GLY A C 1
ATOM 926 O O . GLY A 1 122 ? 34.562 -2.547 -17.361 1.00 82.50 122 GLY A O 1
ATOM 927 N N . ARG A 1 123 ? 33.858 -3.352 -19.335 1.00 83.44 123 ARG A N 1
ATOM 928 C CA . ARG A 1 123 ? 32.426 -3.244 -19.037 1.00 83.44 123 ARG A CA 1
ATOM 929 C C . ARG A 1 123 ? 31.896 -4.542 -18.426 1.00 83.44 123 ARG A C 1
ATOM 931 O O . ARG A 1 123 ? 32.212 -5.634 -18.889 1.00 83.44 123 ARG A O 1
ATOM 938 N N . ARG A 1 124 ? 31.055 -4.415 -17.395 1.00 85.25 124 ARG A N 1
ATOM 939 C CA . ARG A 1 124 ? 30.268 -5.523 -16.841 1.00 85.25 124 ARG A CA 1
ATOM 940 C C . ARG A 1 124 ? 28.812 -5.104 -16.717 1.00 85.25 124 ARG A C 1
ATOM 942 O O . ARG A 1 124 ? 28.474 -4.263 -15.886 1.00 85.25 124 ARG A O 1
ATOM 949 N N . THR A 1 125 ? 27.953 -5.713 -17.517 1.00 86.31 125 THR A N 1
ATOM 950 C CA . THR A 1 125 ? 26.529 -5.398 -17.580 1.00 86.31 125 THR A CA 1
ATOM 951 C C . THR A 1 125 ? 25.739 -6.412 -16.757 1.00 86.31 125 THR A C 1
ATOM 953 O O . THR A 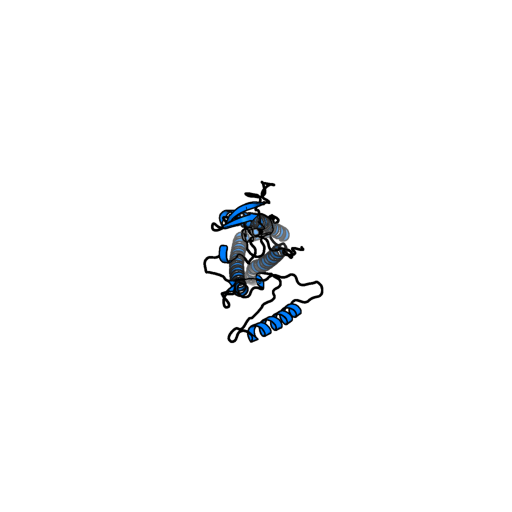1 125 ? 25.828 -7.619 -16.973 1.00 86.31 125 THR A O 1
ATOM 956 N N . THR A 1 126 ? 24.937 -5.924 -15.808 1.00 85.88 126 THR A N 1
ATOM 957 C CA . THR A 1 126 ? 23.962 -6.749 -15.077 1.00 85.88 126 THR A CA 1
ATOM 958 C C . THR A 1 126 ? 22.562 -6.315 -15.481 1.00 85.88 126 THR A C 1
ATOM 960 O O . THR A 1 126 ? 22.208 -5.152 -15.304 1.00 85.88 126 THR A O 1
ATOM 963 N N . LEU A 1 127 ? 21.773 -7.243 -16.019 1.00 86.81 127 LEU A N 1
ATOM 964 C CA . LEU A 1 127 ? 20.362 -7.024 -16.330 1.00 86.81 127 LEU A CA 1
ATOM 965 C C . LEU A 1 127 ? 19.514 -7.704 -15.260 1.00 86.81 127 LEU A C 1
ATOM 967 O O . LEU A 1 127 ? 19.793 -8.845 -14.895 1.00 86.81 127 LEU A O 1
ATOM 971 N N . LEU A 1 128 ? 18.481 -7.025 -14.768 1.00 86.06 128 LEU A N 1
ATOM 972 C CA . LEU A 1 128 ? 17.527 -7.590 -13.819 1.00 86.06 128 LEU A CA 1
ATOM 973 C C . LEU A 1 128 ? 16.135 -7.620 -14.445 1.00 86.06 128 LEU A C 1
ATOM 975 O O . LEU A 1 128 ? 15.596 -6.586 -14.826 1.00 86.06 128 LEU A O 1
ATOM 979 N N . VAL A 1 129 ? 15.550 -8.810 -14.513 1.00 87.38 129 VAL A N 1
ATOM 980 C CA . VAL A 1 129 ? 14.179 -9.034 -14.966 1.00 87.38 129 VAL A CA 1
ATOM 981 C C . VAL A 1 129 ? 13.263 -9.039 -13.751 1.00 87.38 129 VAL A C 1
ATOM 983 O O . VAL A 1 129 ? 13.296 -9.964 -12.938 1.00 87.38 129 VAL A O 1
ATOM 986 N N . THR A 1 130 ? 12.423 -8.015 -13.640 1.00 85.06 130 THR A N 1
ATOM 987 C CA . THR A 1 130 ? 11.399 -7.905 -12.595 1.00 85.06 130 THR A CA 1
ATOM 988 C C . THR A 1 130 ? 10.018 -8.273 -13.148 1.00 85.06 130 THR A C 1
ATOM 990 O O . THR A 1 130 ? 9.829 -8.494 -14.344 1.00 85.06 130 THR A O 1
ATOM 993 N N . ASN A 1 131 ? 9.015 -8.362 -12.280 1.00 81.56 131 ASN A N 1
ATOM 994 C CA . ASN A 1 131 ? 7.600 -8.408 -12.664 1.00 81.56 131 ASN A CA 1
ATOM 995 C C . ASN A 1 131 ? 7.032 -7.041 -13.092 1.00 81.56 131 ASN A C 1
ATOM 997 O O . ASN A 1 131 ? 5.822 -6.943 -13.291 1.00 81.56 131 ASN A O 1
ATOM 1001 N N . GLY A 1 132 ? 7.860 -5.998 -13.193 1.00 75.38 132 GLY A N 1
ATOM 1002 C CA . GLY A 1 132 ? 7.412 -4.628 -13.450 1.00 75.38 132 GLY A CA 1
ATOM 1003 C C . GLY A 1 132 ? 6.836 -3.910 -12.223 1.00 75.38 132 GLY A C 1
ATOM 1004 O O . GLY A 1 132 ? 6.326 -2.803 -12.357 1.00 75.38 132 GLY A O 1
ATOM 1005 N N . SER A 1 133 ? 6.905 -4.506 -11.027 1.00 74.88 133 SER A N 1
ATOM 1006 C CA . SER A 1 133 ? 6.576 -3.825 -9.772 1.00 74.88 133 SER A CA 1
ATOM 1007 C C . SER A 1 133 ? 7.757 -2.991 -9.286 1.00 74.88 133 SER A C 1
ATOM 1009 O O . SER A 1 133 ? 8.878 -3.494 -9.191 1.00 74.88 133 SER A O 1
ATOM 1011 N N . MET A 1 134 ? 7.472 -1.763 -8.846 1.00 67.38 134 MET A N 1
ATOM 1012 C CA . MET A 1 134 ? 8.428 -0.878 -8.162 1.00 67.38 134 MET A CA 1
ATOM 1013 C C . MET A 1 134 ? 9.116 -1.557 -6.961 1.00 67.38 134 MET A C 1
ATOM 1015 O O . MET A 1 134 ? 10.247 -1.234 -6.619 1.00 67.38 134 MET A O 1
ATOM 1019 N N . MET A 1 135 ? 8.457 -2.530 -6.315 1.00 68.38 135 MET A N 1
ATOM 1020 C CA . MET A 1 135 ? 9.009 -3.235 -5.146 1.00 68.38 135 MET A CA 1
ATOM 1021 C C . MET A 1 135 ? 10.132 -4.224 -5.491 1.00 68.38 135 MET A C 1
ATOM 1023 O O . MET A 1 135 ? 10.923 -4.577 -4.614 1.00 68.38 135 MET A O 1
ATOM 1027 N N . GLU A 1 136 ? 10.192 -4.710 -6.733 1.00 74.75 136 GLU A N 1
ATOM 1028 C CA . GLU A 1 136 ? 11.274 -5.591 -7.187 1.00 74.75 136 GLU A CA 1
ATOM 1029 C C . GLU A 1 136 ? 12.496 -4.796 -7.685 1.00 74.75 136 GLU A C 1
ATOM 1031 O O . GLU A 1 136 ? 13.553 -5.392 -7.893 1.00 74.75 136 GLU A O 1
ATOM 1036 N N . GLU A 1 137 ? 12.396 -3.467 -7.814 1.00 75.50 137 GLU A N 1
ATOM 1037 C CA . GLU A 1 137 ? 13.507 -2.615 -8.238 1.00 75.50 137 GLU A CA 1
ATOM 1038 C C . GLU A 1 137 ? 14.546 -2.459 -7.105 1.00 75.50 137 GLU A C 1
ATOM 1040 O O . GLU A 1 137 ? 14.212 -1.947 -6.035 1.00 75.50 137 GLU A O 1
ATOM 1045 N N . PRO A 1 138 ? 15.815 -2.883 -7.276 1.00 72.75 138 PRO A N 1
ATOM 1046 C CA . PRO A 1 138 ? 16.789 -2.936 -6.180 1.00 72.75 138 PRO A CA 1
ATOM 1047 C C . PRO A 1 138 ? 17.094 -1.579 -5.541 1.00 72.75 138 PRO A C 1
ATOM 1049 O O . PRO A 1 138 ? 17.274 -1.500 -4.325 1.00 72.75 138 PRO A O 1
ATOM 1052 N N . SER A 1 139 ? 17.130 -0.528 -6.364 1.00 73.56 139 SER A N 1
ATOM 1053 C CA . SER A 1 139 ? 17.342 0.874 -5.978 1.00 73.56 139 SER A CA 1
ATOM 1054 C C . SER A 1 139 ? 16.282 1.351 -4.980 1.00 73.56 139 SER A C 1
ATOM 1056 O O . SER A 1 139 ? 16.602 1.992 -3.978 1.00 73.56 139 SER A O 1
ATOM 1058 N N . LEU A 1 140 ? 15.023 0.987 -5.226 1.00 75.31 140 LEU A N 1
ATOM 1059 C CA . LEU A 1 140 ? 13.868 1.397 -4.434 1.00 75.31 140 LEU A CA 1
ATOM 1060 C C . LEU A 1 140 ? 13.540 0.404 -3.322 1.00 75.31 140 LEU A C 1
ATOM 1062 O O . LEU A 1 140 ? 12.971 0.791 -2.302 1.00 75.31 140 LEU A O 1
ATOM 1066 N N . ARG A 1 141 ? 13.909 -0.871 -3.474 1.00 80.94 141 ARG A N 1
ATOM 1067 C CA . ARG A 1 141 ? 13.533 -1.947 -2.552 1.00 80.94 141 ARG A CA 1
ATOM 1068 C C . ARG A 1 141 ? 14.069 -1.723 -1.146 1.00 80.94 141 ARG A C 1
ATOM 1070 O O . ARG A 1 141 ? 13.310 -1.864 -0.192 1.00 80.94 141 ARG A O 1
ATOM 1077 N N . ALA A 1 142 ? 15.346 -1.370 -0.999 1.00 82.56 142 ALA A N 1
ATOM 1078 C CA . ALA A 1 142 ? 15.938 -1.141 0.320 1.00 82.56 142 ALA A CA 1
ATOM 1079 C C . ALA A 1 142 ? 15.261 0.035 1.047 1.00 82.56 142 ALA A C 1
ATOM 1081 O O . ALA A 1 142 ? 14.880 -0.091 2.210 1.00 82.56 142 ALA A O 1
ATOM 1082 N N . GLN A 1 143 ? 15.040 1.143 0.333 1.00 83.25 143 GLN A N 1
ATOM 1083 C CA . GLN A 1 143 ? 14.358 2.327 0.863 1.00 83.25 143 GLN A CA 1
ATOM 1084 C C . GLN A 1 143 ? 12.898 2.023 1.214 1.00 83.25 143 GLN A C 1
ATOM 1086 O O . GLN A 1 143 ? 12.429 2.394 2.286 1.00 83.25 143 GLN A O 1
ATOM 1091 N N . SER A 1 144 ? 12.200 1.283 0.352 1.00 82.88 144 SER A N 1
ATOM 1092 C CA . SER A 1 144 ? 10.808 0.878 0.561 1.00 82.88 144 SER A CA 1
ATOM 1093 C C . SER A 1 144 ? 10.663 -0.045 1.768 1.00 82.88 144 SER A C 1
ATOM 1095 O O . SER A 1 144 ? 9.777 0.163 2.590 1.00 82.88 144 SER A O 1
ATOM 1097 N N . ILE A 1 145 ? 11.549 -1.037 1.922 1.00 86.69 145 ILE A N 1
ATOM 1098 C CA . ILE A 1 145 ? 11.549 -1.935 3.086 1.00 86.69 145 ILE A CA 1
ATOM 1099 C C . ILE A 1 145 ? 11.805 -1.141 4.367 1.00 86.69 145 ILE A C 1
ATOM 1101 O O . ILE A 1 145 ? 11.079 -1.323 5.341 1.00 86.69 145 ILE A O 1
ATOM 1105 N N . LEU A 1 146 ? 12.795 -0.244 4.369 1.00 89.12 146 LEU A N 1
ATOM 1106 C CA . LEU A 1 146 ? 13.079 0.599 5.528 1.00 89.12 146 LEU A CA 1
ATOM 1107 C C . LEU A 1 146 ? 11.879 1.485 5.883 1.00 89.12 146 LEU A C 1
ATOM 1109 O O . LEU A 1 146 ? 11.484 1.536 7.044 1.00 89.12 146 LEU A O 1
ATOM 1113 N N . ALA A 1 147 ? 11.264 2.135 4.893 1.00 87.75 147 ALA A N 1
ATOM 1114 C CA . ALA A 1 147 ? 10.076 2.953 5.101 1.00 87.75 147 ALA A CA 1
ATOM 1115 C C . ALA A 1 147 ? 8.927 2.126 5.695 1.00 87.75 147 ALA A C 1
ATOM 1117 O O . ALA A 1 147 ? 8.350 2.521 6.705 1.00 87.75 147 ALA A O 1
ATOM 1118 N N . VAL A 1 148 ? 8.633 0.951 5.129 1.00 88.62 148 VAL A N 1
ATOM 1119 C CA . VAL A 1 148 ? 7.597 0.044 5.650 1.00 88.62 148 VAL A CA 1
ATOM 1120 C C . VAL A 1 148 ? 7.902 -0.378 7.088 1.00 88.62 148 VAL A C 1
ATOM 1122 O O . VAL A 1 148 ? 7.003 -0.348 7.924 1.00 88.62 148 VAL A O 1
ATOM 1125 N N . LEU A 1 149 ? 9.153 -0.723 7.406 1.00 90.88 149 LEU A N 1
ATOM 1126 C CA . LEU A 1 149 ? 9.559 -1.084 8.767 1.00 90.88 149 LEU A CA 1
ATOM 1127 C C . LEU A 1 149 ? 9.376 0.077 9.750 1.00 90.88 149 LEU A C 1
ATOM 1129 O O . LEU A 1 149 ? 8.867 -0.139 10.847 1.00 90.88 149 LEU A O 1
ATOM 1133 N N . LEU A 1 150 ? 9.737 1.301 9.359 1.00 93.50 150 LEU A N 1
ATOM 1134 C CA . LEU A 1 150 ? 9.539 2.495 10.182 1.00 93.50 150 LEU A CA 1
ATOM 1135 C C . LEU A 1 150 ? 8.051 2.761 10.434 1.00 93.50 150 LEU A C 1
ATOM 1137 O O . LEU A 1 150 ? 7.657 2.976 11.580 1.00 93.50 150 LEU A O 1
ATOM 1141 N N . TRP A 1 151 ? 7.213 2.677 9.397 1.00 91.19 151 TRP A N 1
ATOM 1142 C CA . TRP A 1 151 ? 5.762 2.825 9.530 1.00 91.19 151 TRP A CA 1
ATOM 1143 C C . TRP A 1 151 ? 5.155 1.740 10.421 1.00 91.19 151 TRP A C 1
ATOM 1145 O O . TRP A 1 151 ? 4.362 2.050 11.308 1.00 91.19 151 TRP A O 1
ATOM 1155 N N . MET A 1 152 ? 5.556 0.479 10.242 1.00 89.00 152 MET A N 1
ATOM 1156 C CA . MET A 1 152 ? 5.105 -0.630 11.086 1.00 89.00 152 MET A CA 1
ATOM 1157 C C . MET A 1 152 ? 5.554 -0.463 12.539 1.00 89.00 152 MET A C 1
ATOM 1159 O O . MET A 1 152 ? 4.757 -0.685 13.450 1.00 89.00 152 MET A O 1
ATOM 1163 N N . GLY A 1 153 ? 6.792 -0.020 12.771 1.00 92.62 153 GLY A N 1
ATOM 1164 C CA . GLY A 1 153 ? 7.307 0.277 14.106 1.00 92.62 153 GLY A CA 1
ATOM 1165 C C . GLY A 1 153 ? 6.519 1.394 14.788 1.00 92.62 153 GLY A C 1
ATOM 1166 O O . GLY A 1 153 ? 6.054 1.219 15.915 1.00 92.62 153 GLY A O 1
ATOM 1167 N N . ALA A 1 154 ? 6.288 2.506 14.085 1.00 93.81 154 ALA A N 1
ATOM 1168 C CA . ALA A 1 154 ? 5.490 3.620 14.589 1.00 93.81 154 ALA A CA 1
ATOM 1169 C C . ALA A 1 154 ? 4.050 3.191 14.915 1.00 93.81 154 ALA A C 1
ATOM 1171 O O . ALA A 1 154 ? 3.558 3.472 16.007 1.00 93.81 154 ALA A O 1
ATOM 1172 N N . LEU A 1 155 ? 3.395 2.451 14.014 1.00 90.31 155 LEU A N 1
ATOM 1173 C CA . LEU A 1 155 ? 2.040 1.928 14.223 1.00 90.31 155 LEU A CA 1
ATOM 1174 C C . LEU A 1 155 ? 1.968 0.982 15.427 1.00 90.31 155 LEU A C 1
ATOM 1176 O O . LEU A 1 155 ? 1.034 1.071 16.223 1.00 90.31 155 LEU A O 1
ATOM 1180 N N . THR A 1 156 ? 2.971 0.120 15.597 1.00 88.44 156 THR A N 1
ATOM 1181 C CA . THR A 1 156 ? 3.059 -0.798 16.742 1.00 88.44 156 THR A CA 1
ATOM 1182 C C . THR A 1 156 ? 3.208 -0.028 18.053 1.00 88.44 156 THR A C 1
ATOM 1184 O O . THR A 1 156 ? 2.525 -0.331 19.030 1.00 88.44 156 THR A O 1
ATOM 1187 N N . LEU A 1 157 ? 4.052 1.007 18.077 1.00 93.25 157 LEU A N 1
ATOM 1188 C CA . LEU A 1 157 ? 4.236 1.848 19.258 1.00 93.25 157 LEU A CA 1
ATOM 1189 C C . LEU A 1 157 ? 2.958 2.622 19.608 1.00 93.25 157 LEU A C 1
ATOM 1191 O O . LEU A 1 157 ? 2.545 2.630 20.767 1.00 93.25 157 LEU A O 1
ATOM 1195 N N . LEU A 1 158 ? 2.293 3.217 18.612 1.00 92.38 158 LEU A N 1
ATOM 1196 C CA . LEU A 1 158 ? 1.001 3.888 18.791 1.00 92.38 158 LEU A CA 1
ATOM 1197 C C . LEU A 1 158 ? -0.051 2.934 19.361 1.00 92.38 158 LEU A C 1
ATOM 1199 O O . LEU A 1 158 ? -0.798 3.300 20.268 1.00 92.38 158 LEU A O 1
ATOM 1203 N N . MET A 1 159 ? -0.091 1.701 18.858 1.00 87.50 159 MET A N 1
ATOM 1204 C CA . MET A 1 159 ? -0.996 0.677 19.357 1.00 87.50 159 MET A CA 1
ATOM 1205 C C . MET A 1 159 ? -0.693 0.317 20.818 1.00 87.50 159 MET A C 1
ATOM 1207 O O . MET A 1 159 ? -1.622 0.226 21.620 1.00 87.50 159 MET A O 1
ATOM 1211 N N . LEU A 1 160 ? 0.581 0.165 21.194 1.00 88.44 160 LEU A N 1
ATOM 1212 C CA . LEU A 1 160 ? 0.980 -0.071 22.587 1.00 88.44 160 LEU A CA 1
ATOM 1213 C C . LEU A 1 160 ? 0.533 1.069 23.509 1.00 88.44 160 LEU A C 1
ATOM 1215 O O . LEU A 1 160 ? -0.030 0.812 24.573 1.00 88.44 160 LEU A O 1
ATOM 1219 N N . ILE A 1 161 ? 0.731 2.320 23.084 1.00 90.94 161 ILE A N 1
ATOM 1220 C CA . ILE A 1 161 ? 0.286 3.508 23.826 1.00 90.94 161 ILE A CA 1
ATOM 1221 C C . ILE A 1 161 ? -1.238 3.482 24.001 1.00 90.94 161 ILE A C 1
ATOM 1223 O O . ILE A 1 161 ? -1.743 3.684 25.106 1.00 90.94 161 ILE A O 1
ATOM 1227 N N . ALA A 1 162 ? -1.984 3.171 22.937 1.00 88.00 162 ALA A N 1
ATOM 1228 C CA . ALA A 1 162 ? -3.434 3.036 23.009 1.00 88.00 162 ALA A CA 1
ATOM 1229 C C . ALA A 1 162 ? -3.859 1.935 24.000 1.00 88.00 162 ALA A C 1
ATOM 1231 O O . ALA A 1 162 ? -4.754 2.160 24.815 1.00 88.00 162 ALA A O 1
ATOM 1232 N N . CYS A 1 163 ? -3.187 0.780 23.998 1.00 85.69 163 CYS A N 1
ATOM 1233 C CA . CYS A 1 163 ? -3.456 -0.311 24.941 1.00 85.69 163 CYS A CA 1
ATOM 1234 C C . CYS A 1 163 ? -3.186 0.097 26.394 1.00 85.69 163 CYS A C 1
ATOM 1236 O O . CYS A 1 163 ? -4.003 -0.186 27.274 1.00 85.69 163 CYS A O 1
ATOM 1238 N N . ALA A 1 164 ? -2.075 0.790 26.654 1.00 86.81 164 ALA A N 1
ATOM 1239 C CA . ALA A 1 164 ? -1.742 1.292 27.984 1.00 86.81 164 ALA A CA 1
ATOM 1240 C C . ALA A 1 164 ? -2.804 2.285 28.491 1.00 86.81 164 ALA A C 1
ATOM 1242 O O . ALA A 1 164 ? -3.269 2.183 29.632 1.00 86.81 164 ALA A O 1
ATOM 1243 N N . ASN A 1 165 ? -3.262 3.186 27.618 1.00 88.56 165 ASN A N 1
ATOM 1244 C CA . ASN A 1 165 ? -4.307 4.159 27.935 1.00 88.56 165 ASN A CA 1
ATOM 1245 C C . ASN A 1 165 ? -5.649 3.483 28.238 1.00 88.56 165 ASN A C 1
ATOM 1247 O O . ASN A 1 165 ? -6.294 3.811 29.235 1.00 88.56 165 ASN A O 1
ATOM 1251 N N . VAL A 1 166 ? -6.057 2.507 27.422 1.00 83.75 166 VAL A N 1
ATOM 1252 C CA . VAL A 1 166 ? -7.288 1.735 27.650 1.00 83.75 166 VAL A CA 1
ATOM 1253 C C . VAL A 1 166 ? -7.212 0.968 28.967 1.00 83.75 166 VAL A C 1
ATOM 1255 O O . VAL A 1 166 ? -8.153 1.026 29.754 1.00 83.75 166 VAL A O 1
ATOM 1258 N N . THR A 1 167 ? -6.086 0.311 29.250 1.00 83.25 167 THR A N 1
ATOM 1259 C CA . THR A 1 167 ? -5.879 -0.417 30.512 1.00 83.25 167 THR A CA 1
ATOM 1260 C C . THR A 1 167 ? -6.016 0.520 31.714 1.00 83.25 167 THR A C 1
ATOM 1262 O O . THR A 1 167 ? -6.769 0.232 32.644 1.00 83.25 167 THR A O 1
ATOM 1265 N N . THR A 1 168 ? -5.360 1.683 31.664 1.00 84.88 168 THR A N 1
ATOM 1266 C CA . THR A 1 168 ? -5.412 2.704 32.726 1.00 84.88 168 THR A CA 1
ATOM 1267 C C . THR A 1 168 ? -6.836 3.224 32.939 1.00 84.88 168 THR A C 1
ATOM 1269 O O . THR A 1 168 ? -7.301 3.358 34.074 1.00 84.88 168 THR A O 1
ATOM 1272 N N . LEU A 1 169 ? -7.572 3.465 31.852 1.00 83.31 169 LEU A N 1
ATOM 1273 C CA . LEU A 1 169 ? -8.959 3.920 31.898 1.00 83.31 169 LEU A CA 1
ATOM 1274 C C . LEU A 1 169 ? -9.900 2.850 32.475 1.00 83.31 169 LEU A C 1
ATOM 1276 O O . LEU A 1 169 ? -10.771 3.175 33.285 1.00 83.31 169 LEU A O 1
ATOM 1280 N N . LEU A 1 170 ? -9.717 1.579 32.106 1.00 78.81 170 LEU A N 1
ATOM 1281 C CA . LEU A 1 170 ? -10.477 0.457 32.664 1.00 78.81 170 LEU A CA 1
ATOM 1282 C C . LEU A 1 170 ? -10.198 0.283 34.161 1.00 78.81 170 LEU A C 1
ATOM 1284 O O . LEU A 1 170 ? -11.139 0.094 34.932 1.00 78.81 170 LEU A O 1
ATOM 1288 N N . LEU A 1 171 ? -8.939 0.418 34.583 1.00 77.94 171 LEU A N 1
A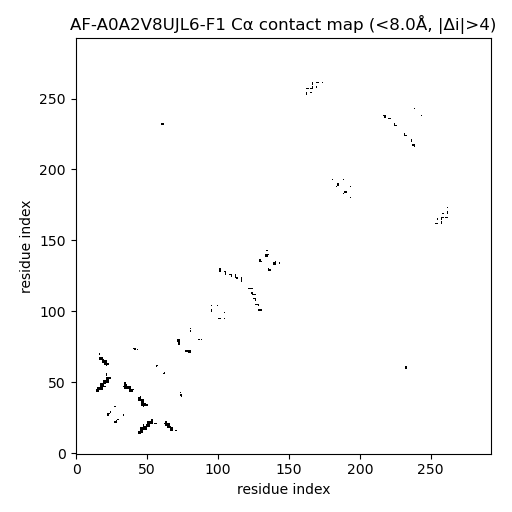TOM 1289 C CA . LEU A 1 171 ? -8.540 0.337 35.989 1.00 77.94 171 LEU A CA 1
ATOM 1290 C C . LEU A 1 171 ? -9.169 1.472 36.820 1.00 77.94 171 LEU A C 1
ATOM 1292 O O . LEU A 1 171 ? -9.757 1.226 37.874 1.00 77.94 171 LEU A O 1
ATOM 1296 N N . SER A 1 172 ? -9.149 2.706 36.299 1.00 82.75 172 SER A N 1
ATOM 1297 C CA . SER A 1 172 ? -9.792 3.873 36.926 1.00 82.75 172 SER A CA 1
ATOM 1298 C C . SER A 1 172 ? -11.318 3.716 37.042 1.00 82.75 172 SER A C 1
ATOM 1300 O O . SER A 1 172 ? -11.911 3.971 38.099 1.00 82.75 172 SER A O 1
ATOM 1302 N N . ARG A 1 173 ? -11.981 3.219 35.986 1.00 77.56 173 ARG A N 1
ATOM 1303 C CA . ARG A 1 173 ? -13.425 2.922 36.006 1.00 77.56 173 ARG A CA 1
ATOM 1304 C C . ARG A 1 173 ? -13.774 1.809 36.993 1.00 77.56 173 ARG A C 1
ATOM 1306 O O . ARG A 1 173 ? -14.788 1.909 37.682 1.00 77.56 173 ARG A O 1
ATOM 1313 N N . ALA A 1 174 ? -12.947 0.770 37.089 1.00 73.19 174 ALA A N 1
ATOM 1314 C CA . ALA A 1 174 ? -13.149 -0.313 38.046 1.00 73.19 174 ALA A CA 1
ATOM 1315 C C . ALA A 1 174 ? -13.044 0.188 39.497 1.00 73.19 174 ALA A C 1
ATOM 1317 O O . ALA A 1 174 ? -13.878 -0.170 40.330 1.00 73.19 174 ALA A O 1
ATOM 1318 N N . ALA A 1 175 ? -12.078 1.066 39.789 1.00 73.69 175 ALA A N 1
ATOM 1319 C CA . ALA A 1 175 ? -11.903 1.658 41.114 1.00 73.69 175 ALA A CA 1
ATOM 1320 C C . ALA A 1 175 ? -13.091 2.546 41.530 1.00 73.69 175 ALA A C 1
ATOM 1322 O O . ALA A 1 175 ? -13.595 2.428 42.647 1.00 73.69 175 ALA A O 1
ATOM 1323 N N . THR A 1 176 ? -13.584 3.394 40.622 1.00 72.31 176 THR A N 1
ATOM 1324 C CA . THR A 1 176 ? -14.704 4.318 40.889 1.00 72.31 176 THR A CA 1
ATOM 1325 C C . THR A 1 176 ? -16.056 3.606 40.993 1.00 72.31 176 THR A C 1
ATOM 1327 O O . THR A 1 176 ? -16.846 3.915 41.886 1.00 72.31 176 THR A O 1
ATOM 1330 N N . ARG A 1 177 ? -16.318 2.595 40.151 1.00 71.12 177 ARG A N 1
ATOM 1331 C CA . ARG A 1 177 ? -17.590 1.842 40.157 1.00 71.12 177 ARG A CA 1
ATOM 1332 C C . ARG A 1 177 ? -17.681 0.781 41.259 1.00 71.12 177 ARG A C 1
ATOM 1334 O O . ARG A 1 177 ? -18.749 0.214 41.473 1.00 71.12 177 ARG A O 1
ATOM 1341 N N . ARG A 1 178 ? -16.600 0.534 42.007 1.00 69.69 178 ARG A N 1
ATOM 1342 C CA . ARG A 1 178 ? -16.537 -0.500 43.056 1.00 69.69 178 ARG A CA 1
ATOM 1343 C C . ARG A 1 178 ? -17.573 -0.300 44.167 1.00 69.69 178 ARG A C 1
ATOM 1345 O O . ARG A 1 178 ? -18.239 -1.256 44.559 1.00 69.69 178 ARG A O 1
ATOM 1352 N N . ARG A 1 179 ? -17.751 0.943 44.636 1.00 67.25 179 ARG A N 1
ATOM 1353 C CA . ARG A 1 179 ? -18.771 1.303 45.644 1.00 67.25 179 ARG A CA 1
ATOM 1354 C C . ARG A 1 179 ? -20.189 1.110 45.112 1.00 67.25 179 ARG A C 1
ATOM 1356 O O . ARG A 1 179 ? -21.036 0.568 45.809 1.00 67.25 179 ARG A O 1
ATOM 1363 N N . GLU A 1 180 ? -20.433 1.515 43.871 1.00 71.19 180 GLU A N 1
ATOM 1364 C CA . GLU A 1 180 ? -21.755 1.435 43.248 1.00 71.19 180 GLU A CA 1
ATOM 1365 C C . GLU A 1 180 ? -22.183 -0.020 42.992 1.00 71.19 180 GLU A C 1
ATOM 1367 O O . GLU A 1 180 ? -23.324 -0.402 43.255 1.00 71.19 180 GLU A O 1
ATOM 1372 N N . VAL A 1 181 ? -21.241 -0.858 42.544 1.00 71.19 181 VAL A N 1
ATOM 1373 C CA . VAL A 1 181 ? -21.446 -2.300 42.354 1.00 71.19 181 VAL A CA 1
ATOM 1374 C C . VAL A 1 181 ? -21.709 -2.998 43.689 1.00 71.19 181 VAL A C 1
ATOM 1376 O O . VAL A 1 181 ? -22.632 -3.805 43.763 1.00 71.19 181 VAL A O 1
ATOM 1379 N N . ALA A 1 182 ? -20.965 -2.662 44.749 1.00 69.00 182 ALA A N 1
ATOM 1380 C CA . ALA A 1 182 ? -21.183 -3.223 46.083 1.00 69.00 182 ALA A CA 1
ATOM 1381 C C . ALA A 1 182 ? -22.582 -2.888 46.639 1.00 69.00 182 ALA A C 1
ATOM 1383 O O . ALA A 1 182 ? -23.266 -3.784 47.127 1.00 69.00 182 ALA A O 1
ATOM 1384 N N . ILE A 1 183 ? -23.040 -1.637 46.489 1.00 74.88 183 ILE A N 1
ATOM 1385 C CA . ILE A 1 183 ? -24.379 -1.196 46.924 1.00 74.88 183 ILE A CA 1
ATOM 1386 C C . ILE A 1 183 ? -25.490 -1.884 46.111 1.00 74.88 183 ILE A C 1
ATOM 1388 O O . ILE A 1 183 ? -26.506 -2.304 46.657 1.00 74.88 183 ILE A O 1
ATOM 1392 N N . ARG A 1 184 ? -25.325 -2.038 44.792 1.00 73.56 184 ARG A N 1
ATOM 1393 C CA . ARG A 1 184 ? -26.332 -2.723 43.959 1.00 73.56 184 ARG A CA 1
ATOM 1394 C C . ARG A 1 184 ? -26.386 -4.227 44.234 1.00 73.56 184 ARG A C 1
ATOM 1396 O O . ARG A 1 184 ? -27.469 -4.805 44.199 1.00 73.56 184 ARG A O 1
ATOM 1403 N N . LEU A 1 185 ? -25.245 -4.854 44.525 1.00 72.62 185 LEU A N 1
ATOM 1404 C CA . LEU A 1 185 ? -25.187 -6.261 44.927 1.00 72.62 185 LEU A CA 1
ATOM 1405 C C . LEU A 1 185 ? -25.859 -6.494 46.285 1.00 72.62 185 LEU A C 1
ATOM 1407 O O . LEU A 1 185 ? -26.579 -7.479 46.421 1.00 72.62 185 LEU A O 1
ATOM 1411 N N . SER A 1 186 ? -25.691 -5.588 47.257 1.00 76.31 186 SER A N 1
ATOM 1412 C CA . SER A 1 186 ? -26.378 -5.694 48.554 1.00 76.31 186 SER A CA 1
ATOM 1413 C C . SER A 1 186 ? -27.892 -5.481 48.450 1.00 76.31 186 SER A C 1
ATOM 1415 O O . SER A 1 186 ? -28.638 -6.034 49.250 1.00 76.31 186 SER A O 1
ATOM 1417 N N . LEU A 1 187 ? -28.358 -4.753 47.429 1.00 77.56 187 LEU A N 1
ATOM 1418 C CA . LEU A 1 187 ? -29.777 -4.610 47.076 1.00 77.56 187 LEU A CA 1
ATOM 1419 C C . LEU A 1 187 ? -30.329 -5.780 46.227 1.00 77.56 187 LEU A C 1
ATOM 1421 O O . LEU A 1 187 ? -31.471 -5.721 45.777 1.00 77.56 187 LEU A O 1
ATOM 1425 N N . GLY A 1 188 ? -29.541 -6.835 45.982 1.00 75.62 188 GLY A N 1
ATOM 1426 C CA . GLY A 1 188 ? -29.982 -8.037 45.261 1.00 75.62 188 GLY A CA 1
ATOM 1427 C C . GLY A 1 188 ? -29.943 -7.935 43.731 1.00 75.62 188 GLY A C 1
ATOM 1428 O O . GLY A 1 188 ? -30.519 -8.776 43.039 1.00 75.62 188 GLY A O 1
ATOM 1429 N N . ALA A 1 189 ? -29.269 -6.929 43.161 1.00 73.06 189 ALA A N 1
ATOM 1430 C CA . ALA A 1 189 ? -29.140 -6.820 41.710 1.00 73.06 189 ALA A CA 1
ATOM 1431 C C . ALA A 1 189 ? -28.314 -7.983 41.128 1.00 73.06 189 ALA A C 1
ATOM 1433 O O . ALA A 1 189 ? -27.223 -8.301 41.607 1.00 73.06 189 ALA A O 1
ATOM 1434 N N . SER A 1 190 ? -28.799 -8.596 40.042 1.00 75.75 190 SER A N 1
ATOM 1435 C CA . SER A 1 190 ? -28.093 -9.710 39.405 1.00 75.75 190 SER A CA 1
ATOM 1436 C C . SER A 1 190 ? -26.794 -9.250 38.731 1.00 75.75 190 SER A C 1
ATOM 1438 O O . SER A 1 190 ? -26.761 -8.273 37.974 1.00 75.75 190 SER A O 1
ATOM 1440 N N . ARG A 1 191 ? -25.706 -10.001 38.960 1.00 70.25 191 ARG A N 1
ATOM 1441 C CA . ARG A 1 191 ? -24.379 -9.776 38.345 1.00 70.25 191 ARG A CA 1
ATOM 1442 C C . ARG A 1 191 ? -24.452 -9.695 36.813 1.00 70.25 191 ARG A C 1
ATOM 1444 O O . ARG A 1 191 ? -23.719 -8.928 36.195 1.00 70.25 191 ARG A O 1
ATOM 1451 N N . THR A 1 192 ? -25.389 -10.424 36.206 1.00 74.31 192 THR A N 1
ATOM 1452 C CA . THR A 1 192 ? -25.659 -10.422 34.761 1.00 74.31 192 THR A CA 1
ATOM 1453 C C . THR A 1 192 ? -26.205 -9.090 34.245 1.00 74.31 192 THR A C 1
ATOM 1455 O O . THR A 1 192 ? -25.831 -8.676 33.148 1.00 74.31 192 THR A O 1
ATOM 1458 N N . ARG A 1 193 ? -27.033 -8.370 35.019 1.00 76.25 193 ARG A N 1
ATOM 1459 C CA . ARG A 1 193 ? -27.557 -7.048 34.623 1.00 76.25 193 ARG A CA 1
ATOM 1460 C C . ARG A 1 193 ? -26.452 -5.989 34.591 1.00 76.25 193 ARG A C 1
ATOM 1462 O O . ARG A 1 193 ? -26.423 -5.167 33.679 1.00 76.25 193 ARG A O 1
ATOM 1469 N N . LEU A 1 194 ? -25.525 -6.053 35.548 1.00 68.56 194 LEU A N 1
ATOM 1470 C CA . LEU A 1 194 ? -24.348 -5.179 35.615 1.00 68.56 194 LEU A CA 1
ATOM 1471 C C . LEU A 1 194 ? -23.362 -5.459 34.472 1.00 68.56 194 LEU A C 1
ATOM 1473 O O . LEU A 1 194 ? -22.935 -4.527 33.792 1.00 68.56 194 LEU A O 1
ATOM 1477 N N . LEU A 1 195 ? -23.063 -6.735 34.209 1.00 69.94 195 LEU A N 1
ATOM 1478 C CA . LEU A 1 195 ? -22.230 -7.154 33.076 1.00 69.94 195 LEU A CA 1
ATOM 1479 C C . LEU A 1 195 ? -22.818 -6.708 31.734 1.00 69.94 195 LEU A C 1
ATOM 1481 O O . LEU A 1 195 ? -22.101 -6.134 30.919 1.00 69.94 195 LEU A O 1
ATOM 1485 N N . ARG A 1 196 ? -24.125 -6.904 31.511 1.00 78.00 196 ARG A N 1
ATOM 1486 C CA . ARG A 1 196 ? -24.787 -6.489 30.264 1.00 78.00 196 ARG A CA 1
ATOM 1487 C C . ARG A 1 196 ? -24.684 -4.979 30.042 1.00 78.00 196 ARG A C 1
ATOM 1489 O O . ARG A 1 196 ? -24.367 -4.578 28.932 1.00 78.00 196 ARG A O 1
ATOM 1496 N N . MET A 1 197 ? -24.890 -4.162 31.077 1.00 80.69 197 MET A N 1
ATOM 1497 C CA . MET A 1 197 ? -24.771 -2.700 30.982 1.00 80.69 197 MET A CA 1
ATOM 1498 C C . MET A 1 197 ? -23.357 -2.260 30.566 1.00 80.69 197 MET A C 1
ATOM 1500 O O . MET A 1 197 ? -23.204 -1.449 29.654 1.00 80.69 197 MET A O 1
ATOM 1504 N N . LEU A 1 198 ? -22.327 -2.826 31.200 1.00 73.69 198 LEU A N 1
ATOM 1505 C CA . LEU A 1 198 ? -20.926 -2.526 30.887 1.00 73.69 198 LEU A CA 1
ATOM 1506 C C . LEU A 1 198 ? -20.557 -2.956 29.464 1.00 73.69 198 LEU A C 1
ATOM 1508 O O . LEU A 1 198 ? -19.905 -2.208 28.740 1.00 73.69 198 LEU A O 1
ATOM 1512 N N . LEU A 1 199 ? -21.016 -4.137 29.046 1.00 76.25 199 LEU A N 1
ATOM 1513 C CA . LEU A 1 199 ? -20.805 -4.627 27.688 1.00 76.25 199 LEU A CA 1
ATOM 1514 C C . LEU A 1 199 ? -21.508 -3.744 26.656 1.00 76.25 199 LEU A C 1
ATOM 1516 O O . LEU A 1 199 ? -20.908 -3.439 25.633 1.00 76.25 199 LEU A O 1
ATOM 1520 N N . THR A 1 200 ? -22.736 -3.285 26.922 1.00 83.31 200 THR A N 1
ATOM 1521 C CA . THR A 1 200 ? -23.436 -2.368 26.010 1.00 83.31 200 THR A CA 1
ATOM 1522 C C . THR A 1 200 ? -22.747 -1.010 25.911 1.00 83.31 200 THR A C 1
ATOM 1524 O O . THR A 1 200 ? -22.624 -0.484 24.812 1.00 83.31 200 THR A O 1
ATOM 1527 N N . GLU A 1 201 ? -22.242 -0.465 27.023 1.00 82.81 201 GLU A N 1
ATOM 1528 C CA . GLU A 1 201 ? -21.506 0.807 27.037 1.00 82.81 201 GLU A CA 1
ATOM 1529 C C . GLU A 1 201 ? -20.226 0.706 26.188 1.00 82.81 201 GLU A C 1
ATOM 1531 O O . GLU A 1 201 ? -19.983 1.542 25.317 1.00 82.81 201 GLU A O 1
ATOM 1536 N N . SER A 1 202 ? -19.452 -0.368 26.368 1.00 80.62 202 SER A N 1
ATOM 1537 C CA . SER A 1 202 ? -18.253 -0.636 25.568 1.00 80.62 202 SER A CA 1
ATOM 1538 C C . SER A 1 202 ? -18.564 -0.921 24.101 1.00 80.62 202 SER A C 1
ATOM 1540 O O . SER A 1 202 ? -17.837 -0.458 23.228 1.00 80.62 202 SER A O 1
ATOM 1542 N N . LEU A 1 203 ? -19.640 -1.657 23.812 1.00 83.56 203 LEU A N 1
ATOM 1543 C CA . LEU A 1 203 ? -20.029 -1.994 22.444 1.00 83.56 203 LEU A CA 1
ATOM 1544 C C . LEU A 1 203 ? -20.459 -0.750 21.662 1.00 83.56 203 LEU A C 1
ATOM 1546 O O . LEU A 1 203 ? -20.074 -0.604 20.506 1.00 83.56 203 LEU A O 1
ATOM 1550 N N . ILE A 1 204 ? -21.200 0.168 22.292 1.00 88.88 204 ILE A N 1
ATOM 1551 C CA . ILE A 1 204 ? -21.593 1.441 21.673 1.00 88.88 204 ILE A CA 1
ATOM 1552 C C . ILE A 1 204 ? -20.352 2.286 21.370 1.00 88.88 204 ILE A C 1
ATOM 1554 O O . ILE A 1 204 ? -20.226 2.793 20.259 1.00 88.88 204 ILE A O 1
ATOM 1558 N N . LEU A 1 205 ? -19.412 2.396 22.316 1.00 85.31 205 LEU A N 1
ATOM 1559 C CA . LEU A 1 205 ? -18.154 3.122 22.105 1.00 85.31 205 LEU A CA 1
ATOM 1560 C C . LEU A 1 205 ? -17.291 2.490 21.003 1.00 85.31 205 LEU A C 1
ATOM 1562 O O . LEU A 1 205 ? -16.720 3.202 20.182 1.00 85.31 205 LEU A O 1
ATOM 1566 N N . ALA A 1 206 ? -17.208 1.159 20.961 1.00 85.06 206 ALA A N 1
ATOM 1567 C CA . ALA A 1 206 ? -16.471 0.447 19.922 1.00 85.06 206 ALA A CA 1
ATOM 1568 C C . ALA A 1 206 ? -17.115 0.635 18.541 1.00 85.06 206 ALA A C 1
ATOM 1570 O O . ALA A 1 206 ? -16.409 0.863 17.561 1.00 85.06 206 ALA A O 1
ATOM 1571 N N . ALA A 1 207 ? -18.448 0.592 18.462 1.00 87.94 207 ALA A N 1
ATOM 1572 C CA . ALA A 1 207 ? -19.183 0.794 17.219 1.00 87.94 207 ALA A CA 1
ATOM 1573 C C . ALA A 1 207 ? -19.028 2.225 16.682 1.00 87.94 207 ALA A C 1
ATOM 1575 O O . ALA A 1 207 ? -18.780 2.401 15.490 1.00 87.94 207 ALA A O 1
ATOM 1576 N N . THR A 1 208 ? -19.116 3.248 17.540 1.00 92.75 208 THR A N 1
ATOM 1577 C CA . THR A 1 208 ? -18.926 4.645 17.117 1.00 92.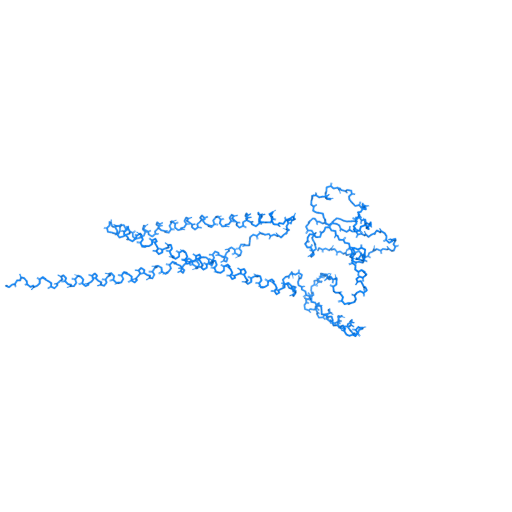75 208 THR A CA 1
ATOM 1578 C C . THR A 1 208 ? -17.483 4.923 16.707 1.00 92.75 208 THR A C 1
ATOM 1580 O O . THR A 1 208 ? -17.261 5.546 15.670 1.00 92.75 208 THR A O 1
ATOM 1583 N N . ALA A 1 209 ? -16.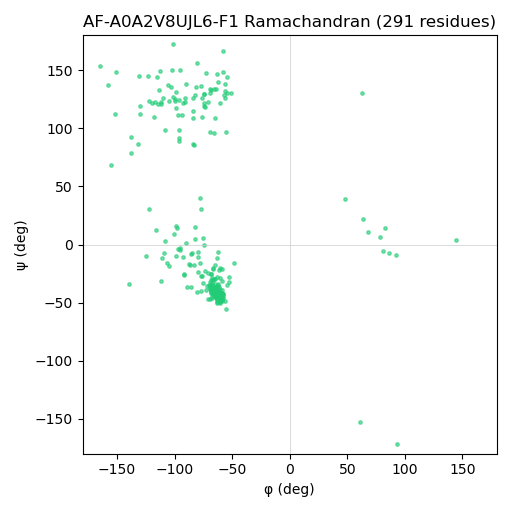501 4.404 17.450 1.00 89.25 209 ALA A N 1
ATOM 1584 C CA . ALA A 1 209 ? -15.091 4.499 17.077 1.00 89.25 209 ALA A CA 1
ATOM 1585 C C . ALA A 1 209 ? -14.793 3.777 15.752 1.00 89.25 209 ALA A C 1
ATOM 1587 O O . ALA A 1 209 ? -14.065 4.309 14.917 1.00 89.25 209 ALA A O 1
ATOM 1588 N N . GLY A 1 210 ? -15.382 2.596 15.534 1.00 88.25 210 GLY A N 1
ATOM 1589 C CA . GLY A 1 210 ? -15.255 1.834 14.291 1.00 88.25 210 GLY A CA 1
ATOM 1590 C C . GLY A 1 210 ? -15.884 2.541 13.089 1.00 88.25 210 GLY A C 1
ATOM 1591 O O . GLY A 1 210 ? -15.269 2.629 12.032 1.00 88.25 210 GLY A O 1
ATOM 1592 N N . ALA A 1 211 ? -17.081 3.109 13.245 1.00 91.50 211 ALA A N 1
ATOM 1593 C CA . ALA A 1 211 ? -17.715 3.884 12.181 1.00 91.50 211 ALA A CA 1
ATOM 1594 C C . ALA A 1 211 ? -16.895 5.137 11.825 1.00 91.50 211 ALA A C 1
ATOM 1596 O O . ALA A 1 211 ? -16.678 5.430 10.647 1.00 91.50 211 ALA A O 1
ATOM 1597 N N . LEU A 1 212 ? -16.391 5.848 12.840 1.00 93.94 212 LEU A N 1
ATOM 1598 C CA . LEU A 1 212 ? -15.562 7.034 12.644 1.00 93.94 212 LEU A CA 1
ATOM 1599 C C . LEU A 1 212 ? -14.215 6.694 11.992 1.00 93.94 212 LEU A C 1
ATOM 1601 O O . LEU A 1 212 ? -13.764 7.431 11.118 1.00 93.94 212 LEU A O 1
ATOM 1605 N N . SER A 1 213 ? -13.582 5.579 12.370 1.00 90.19 213 SER A N 1
ATOM 1606 C CA . SER A 1 213 ? -12.309 5.156 11.776 1.00 90.19 213 SER A CA 1
ATOM 1607 C C . SER A 1 213 ? -12.460 4.783 10.304 1.00 90.19 213 SER A C 1
ATOM 1609 O O . SER A 1 213 ? -11.632 5.195 9.493 1.00 90.19 213 SER A O 1
ATOM 1611 N N . VAL A 1 214 ? -13.543 4.089 9.936 1.00 89.31 214 VAL A N 1
ATOM 1612 C CA . VAL A 1 214 ? -13.867 3.796 8.534 1.00 89.31 214 VAL A CA 1
ATOM 1613 C C . VAL A 1 214 ? -14.069 5.094 7.760 1.00 89.31 214 VAL A C 1
ATOM 1615 O O . VAL A 1 214 ? -13.437 5.278 6.725 1.00 89.31 214 VAL A O 1
ATOM 1618 N N . TYR A 1 215 ? -14.875 6.028 8.271 1.00 91.81 215 TYR A N 1
ATOM 1619 C CA . TYR A 1 215 ? -15.076 7.325 7.620 1.00 91.81 215 TYR A CA 1
ATOM 1620 C C . TYR A 1 215 ? -13.752 8.072 7.387 1.00 91.81 215 TYR A C 1
ATOM 1622 O O . TYR A 1 215 ? -13.471 8.511 6.271 1.00 91.81 215 TYR A O 1
ATOM 1630 N N . LEU A 1 216 ? -12.901 8.160 8.414 1.00 91.12 216 LEU A N 1
ATOM 1631 C CA . LEU A 1 216 ? -11.597 8.818 8.316 1.00 91.12 216 LEU A CA 1
ATOM 1632 C C . LEU A 1 216 ? -10.658 8.116 7.327 1.00 91.12 216 LEU A C 1
ATOM 1634 O O . LEU A 1 216 ? -9.941 8.796 6.598 1.00 91.12 216 LEU A O 1
ATOM 1638 N N . ALA A 1 217 ? -10.690 6.785 7.249 1.00 88.88 217 ALA A N 1
ATOM 1639 C CA . ALA A 1 217 ? -9.869 6.024 6.310 1.00 88.88 217 ALA A CA 1
ATOM 1640 C C . ALA A 1 217 ? -10.192 6.331 4.839 1.00 88.88 217 ALA A C 1
ATOM 1642 O O . ALA A 1 217 ? -9.304 6.229 3.999 1.00 88.88 217 ALA A O 1
ATOM 1643 N N . TYR A 1 218 ? -11.429 6.729 4.524 1.00 87.12 218 TYR A N 1
ATOM 1644 C CA . TYR A 1 218 ? -11.806 7.174 3.178 1.00 87.12 218 TYR A CA 1
ATOM 1645 C C . TYR A 1 218 ? -11.611 8.682 2.973 1.00 87.12 218 TYR A C 1
ATOM 1647 O O . TYR A 1 218 ? -11.215 9.107 1.891 1.00 87.12 218 TYR A O 1
ATOM 1655 N N . ALA A 1 219 ? -11.877 9.504 3.992 1.00 88.25 219 ALA A N 1
ATOM 1656 C CA . ALA A 1 219 ? -11.858 10.960 3.854 1.00 88.25 219 ALA A CA 1
ATOM 1657 C C . ALA A 1 219 ? -10.444 11.565 3.903 1.00 88.25 219 ALA A C 1
ATOM 1659 O O . ALA A 1 219 ? -10.133 12.486 3.147 1.00 88.25 219 ALA A O 1
ATOM 1660 N N . VAL A 1 220 ? -9.582 11.065 4.795 1.00 88.50 220 VAL A N 1
ATOM 1661 C CA . VAL A 1 220 ? -8.264 11.664 5.055 1.00 88.50 220 VAL A CA 1
ATOM 1662 C C . VAL A 1 220 ? -7.298 11.497 3.878 1.00 88.50 220 VAL A C 1
ATOM 1664 O O . VAL A 1 220 ? -6.694 12.502 3.506 1.00 88.50 220 VAL A O 1
ATOM 1667 N N . PRO A 1 221 ? -7.145 10.313 3.248 1.00 84.56 221 PRO A N 1
ATOM 1668 C CA . PRO A 1 221 ? -6.206 10.164 2.134 1.00 84.56 221 PRO A CA 1
ATOM 1669 C C . PRO A 1 221 ? -6.535 11.093 0.963 1.00 84.56 221 PRO A C 1
ATOM 1671 O O . PRO A 1 221 ? -5.644 11.741 0.419 1.00 84.56 221 PRO A O 1
ATOM 1674 N N . GLU A 1 222 ? -7.821 11.232 0.634 1.00 81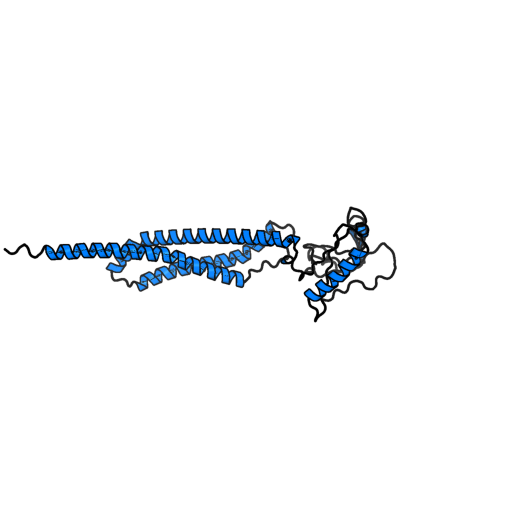.12 222 GLU A N 1
ATOM 1675 C CA . GLU A 1 222 ? -8.291 12.135 -0.419 1.00 81.12 222 GLU A CA 1
ATOM 1676 C C . GLU A 1 222 ? -8.018 13.607 -0.074 1.00 81.12 222 GLU A C 1
ATOM 1678 O O . GLU A 1 222 ? -7.559 14.375 -0.921 1.00 81.12 222 GLU A O 1
ATOM 1683 N N . LEU A 1 223 ? -8.244 14.010 1.181 1.00 84.00 223 LEU A N 1
ATOM 1684 C CA . LEU A 1 223 ? -7.938 15.365 1.642 1.00 84.00 223 LEU A CA 1
ATOM 1685 C C . LEU A 1 223 ? -6.433 15.664 1.571 1.00 84.00 223 LEU A C 1
ATOM 1687 O O . LEU A 1 223 ? -6.034 16.714 1.069 1.00 84.00 223 LEU A O 1
ATOM 1691 N N . VAL A 1 224 ? -5.601 14.733 2.042 1.00 83.31 224 VAL A N 1
ATOM 1692 C CA . VAL A 1 224 ? -4.136 14.852 2.014 1.00 83.31 224 VAL A CA 1
ATOM 1693 C C . VAL A 1 224 ? -3.632 14.928 0.573 1.00 83.31 224 VAL A C 1
ATOM 1695 O O . VAL A 1 224 ? -2.803 15.784 0.273 1.00 83.31 224 VAL A O 1
ATOM 1698 N N . ASN A 1 225 ? -4.172 14.104 -0.332 1.00 78.56 225 ASN A N 1
ATOM 1699 C CA . ASN A 1 225 ? -3.837 14.126 -1.757 1.00 78.56 225 ASN A CA 1
ATOM 1700 C C . ASN A 1 225 ? -4.111 15.507 -2.376 1.00 78.56 225 ASN A C 1
ATOM 1702 O O . ASN A 1 225 ? -3.254 16.053 -3.064 1.00 78.56 225 ASN A O 1
ATOM 1706 N N . ARG A 1 226 ? -5.262 16.121 -2.065 1.00 77.88 226 ARG A N 1
ATOM 1707 C CA . ARG A 1 226 ? -5.613 17.469 -2.549 1.00 77.88 226 ARG A CA 1
ATOM 1708 C C . ARG A 1 226 ? -4.735 18.581 -1.977 1.00 77.88 226 ARG A C 1
ATOM 1710 O O . ARG A 1 226 ? -4.537 19.586 -2.649 1.00 77.88 226 ARG A O 1
ATOM 1717 N N . MET A 1 227 ? -4.267 18.440 -0.737 1.00 80.25 227 MET A N 1
ATOM 1718 C CA . MET A 1 227 ? -3.482 19.479 -0.059 1.00 80.25 227 MET A CA 1
ATOM 1719 C C . MET A 1 227 ? -1.983 19.411 -0.364 1.00 80.25 227 MET A C 1
ATOM 1721 O O . MET A 1 227 ? -1.336 20.451 -0.438 1.00 80.25 227 MET A O 1
ATOM 1725 N N . MET A 1 228 ? -1.418 18.210 -0.500 1.00 70.94 228 MET A N 1
ATOM 1726 C CA . MET A 1 228 ? 0.032 18.025 -0.636 1.00 70.94 228 MET A CA 1
ATOM 1727 C C . MET A 1 228 ? 0.511 17.997 -2.087 1.00 70.94 228 MET A C 1
ATOM 1729 O O . MET A 1 228 ? 1.677 18.296 -2.341 1.00 70.94 228 MET A O 1
ATOM 1733 N N . LEU A 1 229 ? -0.344 17.615 -3.039 1.00 64.94 229 LEU A N 1
ATOM 1734 C CA . LEU A 1 229 ? 0.078 17.358 -4.411 1.00 64.94 229 LEU A CA 1
ATOM 1735 C C . LEU A 1 229 ? -0.545 18.382 -5.362 1.00 64.94 229 LEU A C 1
ATOM 1737 O O . LEU A 1 229 ? -1.761 18.484 -5.484 1.00 64.94 229 LEU A O 1
ATOM 1741 N N . ALA A 1 230 ? 0.311 19.125 -6.072 1.00 60.34 230 ALA A N 1
ATOM 1742 C CA . ALA A 1 230 ? -0.112 20.057 -7.123 1.00 60.34 230 ALA A CA 1
ATOM 1743 C C . ALA A 1 230 ? -0.835 19.348 -8.289 1.00 60.34 230 ALA A C 1
ATOM 1745 O O . ALA A 1 230 ? -1.604 19.968 -9.017 1.00 60.34 230 ALA A O 1
ATOM 1746 N N . GLU A 1 231 ? -0.603 18.042 -8.444 1.00 58.56 231 GLU A N 1
ATOM 1747 C CA . GLU A 1 231 ? -1.285 17.151 -9.378 1.00 58.56 231 GLU A CA 1
ATOM 1748 C C . GLU A 1 231 ? -1.740 15.909 -8.594 1.00 58.56 231 GLU A C 1
ATOM 1750 O O . GLU A 1 231 ? -0.880 15.216 -8.042 1.00 58.56 231 GLU A O 1
ATOM 1755 N N . PRO A 1 232 ? -3.050 15.609 -8.515 1.00 55.91 232 PRO A N 1
ATOM 1756 C CA . PRO A 1 232 ? -3.542 14.459 -7.764 1.00 55.91 232 PRO A CA 1
ATOM 1757 C C . PRO A 1 232 ? -2.951 13.177 -8.348 1.00 55.91 232 PRO A C 1
ATOM 1759 O O . PRO A 1 232 ? -3.129 12.877 -9.530 1.00 55.91 232 PRO A O 1
ATOM 1762 N N . VAL A 1 233 ? -2.235 12.416 -7.522 1.00 55.25 233 VAL A N 1
ATOM 1763 C CA . VAL A 1 233 ? -1.603 11.177 -7.976 1.00 55.25 233 VAL A CA 1
ATOM 1764 C C . VAL A 1 233 ? -2.689 10.118 -8.150 1.00 55.25 233 VAL A C 1
ATOM 1766 O O . VAL A 1 233 ? -3.490 9.880 -7.248 1.00 55.25 233 VAL A O 1
ATOM 1769 N N . SER A 1 234 ? -2.715 9.458 -9.308 1.00 55.38 234 SER A N 1
ATOM 1770 C CA . SER A 1 234 ? -3.687 8.416 -9.666 1.00 55.38 234 SER A CA 1
ATOM 1771 C C . SER A 1 234 ? -3.396 7.059 -9.013 1.00 55.38 234 SER A C 1
ATOM 1773 O O . SER A 1 234 ? -3.711 6.013 -9.583 1.00 55.38 234 SER A O 1
ATOM 1775 N N . PHE A 1 235 ? -2.800 7.039 -7.818 1.00 57.34 235 PHE A N 1
ATOM 1776 C CA . PHE A 1 235 ? -2.728 5.801 -7.054 1.00 57.34 235 PHE A CA 1
ATOM 1777 C C . PHE A 1 235 ? -4.097 5.535 -6.430 1.00 57.34 235 PHE A C 1
ATOM 1779 O O . PHE A 1 235 ? -4.622 6.404 -5.730 1.00 57.34 235 PHE A O 1
ATOM 1786 N N . PRO A 1 236 ? -4.687 4.347 -6.645 1.00 61.09 236 PRO A N 1
ATOM 1787 C CA . PRO A 1 236 ? -5.900 3.972 -5.945 1.00 61.09 236 PRO A CA 1
ATOM 1788 C C . PRO A 1 236 ? -5.579 3.838 -4.451 1.00 61.09 236 PRO A C 1
ATOM 1790 O O . PRO A 1 236 ? -5.121 2.796 -3.994 1.00 61.09 236 PRO A O 1
ATOM 1793 N N . MET A 1 237 ? -5.829 4.895 -3.672 1.00 66.25 237 MET A N 1
ATOM 1794 C CA . MET A 1 237 ? -5.792 4.869 -2.202 1.00 66.25 237 MET A CA 1
ATOM 1795 C C . MET A 1 237 ? -7.068 4.228 -1.644 1.00 66.25 237 MET A C 1
ATOM 1797 O O . MET A 1 237 ? -7.662 4.713 -0.684 1.00 66.25 237 MET A O 1
ATOM 1801 N N . THR A 1 238 ? -7.543 3.164 -2.288 1.00 74.94 238 THR A N 1
ATOM 1802 C CA . THR A 1 238 ? -8.717 2.433 -1.826 1.00 74.94 238 THR A CA 1
ATOM 1803 C C . THR A 1 238 ? -8.316 1.617 -0.604 1.00 74.94 238 THR A C 1
ATOM 1805 O O . THR A 1 238 ? -7.409 0.787 -0.717 1.00 74.94 238 THR A O 1
ATOM 1808 N N . PRO A 1 239 ? -8.963 1.819 0.551 1.00 78.56 239 PRO A N 1
ATOM 1809 C CA . PRO A 1 239 ? -8.686 1.017 1.729 1.00 78.56 239 PRO A CA 1
ATOM 1810 C C . PRO A 1 239 ? -8.894 -0.478 1.447 1.00 78.56 239 PRO A C 1
ATOM 1812 O O . PRO A 1 239 ? -9.940 -0.883 0.940 1.00 78.56 239 PRO A O 1
ATOM 1815 N N . ASP A 1 240 ? -7.902 -1.306 1.776 1.00 85.62 240 ASP A N 1
ATOM 1816 C CA . ASP A 1 240 ? -7.976 -2.757 1.587 1.00 85.62 240 ASP A CA 1
ATOM 1817 C C . ASP A 1 240 ? -8.697 -3.414 2.775 1.00 85.62 240 ASP A C 1
ATOM 1819 O O . ASP A 1 240 ? -8.312 -3.257 3.940 1.00 85.62 240 ASP A O 1
ATOM 1823 N N . LEU A 1 241 ? -9.734 -4.201 2.475 1.00 87.31 241 LEU A N 1
ATOM 1824 C CA . LEU A 1 241 ? -10.503 -4.945 3.469 1.00 87.31 241 LEU A CA 1
ATOM 1825 C C . LEU A 1 241 ? -9.631 -5.921 4.275 1.00 87.31 241 LEU A C 1
ATOM 1827 O O . LEU A 1 241 ? -9.898 -6.152 5.452 1.00 87.31 241 LEU A O 1
ATOM 1831 N N . ARG A 1 242 ? -8.567 -6.471 3.680 1.00 89.50 242 ARG A N 1
ATOM 1832 C CA . ARG A 1 242 ? -7.620 -7.367 4.364 1.00 89.50 242 ARG A CA 1
ATOM 1833 C C . ARG A 1 242 ? -6.855 -6.638 5.461 1.00 89.50 242 ARG A C 1
ATOM 1835 O O . ARG A 1 242 ? -6.683 -7.183 6.548 1.00 89.50 242 ARG A O 1
ATOM 1842 N N . VAL A 1 243 ? -6.441 -5.399 5.196 1.00 85.88 243 VAL A N 1
ATOM 1843 C CA . VAL A 1 243 ? -5.757 -4.547 6.179 1.00 85.88 243 VAL A CA 1
ATOM 1844 C C . VAL A 1 243 ? -6.720 -4.178 7.303 1.00 85.88 243 VAL A C 1
ATOM 1846 O O . VAL A 1 243 ? -6.358 -4.278 8.473 1.00 85.88 243 VAL A O 1
ATOM 1849 N N . PHE A 1 244 ? -7.970 -3.846 6.971 1.00 87.25 244 PHE A N 1
ATOM 1850 C CA . PHE A 1 244 ? -9.009 -3.613 7.975 1.00 87.25 244 PHE A CA 1
ATOM 1851 C C . PHE A 1 244 ? -9.265 -4.834 8.856 1.00 87.25 244 PHE A C 1
ATOM 1853 O O . PHE A 1 244 ? -9.296 -4.702 10.076 1.00 87.25 244 PHE A O 1
ATOM 1860 N N . ALA A 1 245 ? -9.418 -6.019 8.262 1.00 88.69 245 ALA A N 1
ATOM 1861 C CA . ALA A 1 245 ? -9.633 -7.257 9.003 1.00 88.69 245 ALA A CA 1
ATOM 1862 C C . ALA A 1 245 ? -8.443 -7.579 9.919 1.00 88.69 245 ALA A C 1
ATOM 1864 O O . ALA A 1 245 ? -8.635 -7.943 11.079 1.00 88.69 245 ALA A O 1
ATOM 1865 N N . TYR A 1 246 ? -7.216 -7.383 9.426 1.00 88.00 246 TYR A N 1
ATOM 1866 C CA . TYR A 1 246 ? -6.000 -7.539 10.219 1.00 88.00 246 TYR A CA 1
ATOM 1867 C C . TYR A 1 246 ? -5.972 -6.578 11.419 1.00 88.00 246 TYR A C 1
ATOM 1869 O O . TYR A 1 246 ? -5.788 -7.019 12.552 1.00 88.00 246 TYR A O 1
ATOM 1877 N N . LEU A 1 247 ? -6.218 -5.282 11.200 1.00 87.44 247 LEU A N 1
ATOM 1878 C CA . LEU A 1 247 ? -6.240 -4.272 12.266 1.00 87.44 247 LEU A CA 1
ATOM 1879 C C . LEU A 1 247 ? -7.384 -4.498 13.264 1.00 87.44 247 LEU A C 1
ATOM 1881 O O . LEU A 1 247 ? -7.197 -4.307 14.466 1.00 87.44 247 LEU A O 1
ATOM 1885 N N . ALA A 1 248 ? -8.552 -4.941 12.799 1.00 86.94 248 ALA A N 1
ATOM 1886 C CA . ALA A 1 248 ? -9.671 -5.320 13.657 1.00 86.94 248 ALA A CA 1
ATOM 1887 C C . ALA A 1 248 ? -9.316 -6.521 14.551 1.00 86.94 248 ALA A C 1
ATOM 1889 O O . ALA A 1 248 ? -9.564 -6.489 15.754 1.00 86.94 248 ALA A O 1
ATOM 1890 N N . GLY A 1 249 ? -8.674 -7.555 13.996 1.00 89.50 249 GLY A N 1
ATOM 1891 C CA . GLY A 1 249 ? -8.198 -8.697 14.780 1.00 89.50 249 GLY A CA 1
ATOM 1892 C C . GLY A 1 249 ? -7.131 -8.290 15.798 1.00 89.50 249 GLY A C 1
ATOM 1893 O O . GLY A 1 249 ? -7.201 -8.661 16.968 1.00 89.50 249 GLY A O 1
ATOM 1894 N N . LEU A 1 250 ? -6.179 -7.462 15.373 1.00 86.06 250 LEU A N 1
ATOM 1895 C CA . LEU A 1 250 ? -5.087 -6.987 16.214 1.00 86.06 250 LEU A CA 1
ATOM 1896 C C . LEU A 1 250 ? -5.594 -6.125 17.385 1.00 86.06 250 LEU A C 1
ATOM 1898 O O . LEU A 1 250 ? -5.187 -6.331 18.528 1.00 86.06 250 LEU A O 1
ATOM 1902 N N . THR A 1 251 ? -6.529 -5.207 17.130 1.00 84.88 251 THR A N 1
ATOM 1903 C CA . THR A 1 251 ? -7.160 -4.382 18.176 1.00 84.88 251 THR A CA 1
ATOM 1904 C C . THR A 1 251 ? -8.044 -5.200 19.113 1.00 84.88 251 THR A C 1
ATOM 1906 O O . THR A 1 251 ? -8.043 -4.940 20.315 1.00 84.88 251 THR A O 1
ATOM 1909 N N . PHE A 1 252 ? -8.742 -6.221 18.609 1.00 84.94 252 PHE A N 1
ATOM 1910 C CA . PHE A 1 252 ? -9.514 -7.144 19.440 1.00 84.94 252 PHE A CA 1
ATOM 1911 C C . PHE A 1 252 ? -8.620 -7.902 20.430 1.00 84.94 252 PHE A C 1
ATOM 1913 O O . PHE A 1 252 ? -8.899 -7.923 21.630 1.00 84.94 252 PHE A O 1
ATOM 1920 N N . VAL A 1 253 ? -7.509 -8.466 19.946 1.00 85.69 253 VAL A N 1
ATOM 1921 C CA . VAL A 1 253 ? -6.519 -9.163 20.782 1.00 85.69 253 VAL A CA 1
ATOM 1922 C C . VAL A 1 253 ? -5.919 -8.214 21.823 1.00 85.69 253 VAL A C 1
ATOM 1924 O O . VAL A 1 253 ? -5.849 -8.554 23.003 1.00 85.69 253 VAL A O 1
ATOM 1927 N N . ALA A 1 254 ? -5.554 -6.996 21.421 1.00 83.69 254 ALA A N 1
ATOM 1928 C CA . ALA A 1 254 ? -5.076 -5.968 22.344 1.00 83.69 254 ALA A CA 1
ATOM 1929 C C . ALA A 1 254 ? -6.097 -5.601 23.424 1.00 83.69 254 ALA A C 1
ATOM 1931 O O . ALA A 1 254 ? -5.741 -5.506 24.596 1.00 83.69 254 ALA A O 1
ATOM 1932 N N . GLY A 1 255 ? -7.364 -5.419 23.047 1.00 79.50 255 GLY A N 1
ATOM 1933 C CA . GLY A 1 255 ? -8.449 -5.144 23.985 1.00 79.50 255 GLY A CA 1
ATOM 1934 C C . GLY A 1 255 ? -8.635 -6.275 24.997 1.00 79.50 255 GLY A C 1
ATOM 1935 O O . GLY A 1 255 ? -8.838 -6.009 26.181 1.00 79.50 255 GLY A O 1
ATOM 1936 N N . LEU A 1 256 ? -8.492 -7.529 24.557 1.00 81.06 256 LEU A N 1
ATOM 1937 C CA . LEU A 1 256 ? -8.540 -8.694 25.437 1.00 81.06 256 LEU A CA 1
ATOM 1938 C C . LEU A 1 256 ? -7.393 -8.669 26.460 1.00 81.06 256 LEU A C 1
ATOM 1940 O O . LEU A 1 256 ? -7.642 -8.808 27.656 1.00 81.06 256 LEU A O 1
ATOM 1944 N N . PHE A 1 257 ? -6.156 -8.418 26.017 1.00 80.81 257 PHE A N 1
ATOM 1945 C CA . PHE A 1 257 ? -4.999 -8.299 26.913 1.00 80.81 257 PHE A CA 1
ATOM 1946 C C . PHE A 1 257 ? -5.120 -7.119 27.888 1.00 80.81 257 PHE A C 1
ATOM 1948 O O . PHE A 1 257 ? -4.891 -7.289 29.086 1.00 80.81 257 PHE A O 1
ATOM 1955 N N . ALA A 1 258 ? -5.543 -5.950 27.402 1.00 78.94 258 ALA A N 1
ATOM 1956 C CA . ALA A 1 258 ? -5.777 -4.764 28.226 1.00 78.94 258 ALA A CA 1
ATOM 1957 C C . ALA A 1 258 ? -6.883 -4.988 29.275 1.00 78.94 258 ALA A C 1
ATOM 1959 O O . ALA A 1 258 ? -6.800 -4.470 30.386 1.00 78.94 258 ALA A O 1
ATOM 1960 N N . GLY A 1 259 ? -7.910 -5.782 28.948 1.00 72.06 259 GLY A N 1
ATOM 1961 C CA . GLY A 1 259 ? -8.994 -6.146 29.865 1.00 72.06 259 GLY A CA 1
ATOM 1962 C C . GLY A 1 259 ? -8.625 -7.227 30.889 1.00 72.06 259 GLY A C 1
ATOM 1963 O O . GLY A 1 259 ? -9.185 -7.247 31.986 1.00 72.06 259 GLY A O 1
ATOM 1964 N N . LEU A 1 260 ? -7.666 -8.102 30.575 1.00 72.44 260 LEU A N 1
ATOM 1965 C CA . LEU A 1 260 ? -7.208 -9.161 31.482 1.00 72.44 260 LEU A CA 1
ATOM 1966 C C . LEU A 1 260 ? -6.432 -8.613 32.689 1.00 72.44 260 LEU A C 1
ATOM 1968 O O . LEU A 1 260 ? -6.573 -9.142 33.791 1.00 72.44 260 LEU A O 1
ATOM 1972 N N . ALA A 1 261 ? -5.659 -7.537 32.517 1.00 67.56 261 ALA A N 1
ATOM 1973 C CA . ALA A 1 261 ? -4.903 -6.908 33.603 1.00 67.56 261 ALA A CA 1
ATOM 1974 C C . ALA A 1 261 ? -5.780 -6.488 34.813 1.00 67.56 261 ALA A C 1
ATOM 1976 O O . ALA A 1 261 ? -5.534 -6.982 35.918 1.00 67.56 261 ALA A O 1
ATOM 1977 N N . PRO A 1 262 ? -6.849 -5.678 34.649 1.00 62.62 262 PRO A N 1
ATOM 1978 C CA . PRO A 1 262 ? -7.730 -5.309 35.760 1.00 62.62 262 PRO A CA 1
ATOM 1979 C C . PRO A 1 262 ? -8.538 -6.495 36.311 1.00 62.62 262 PRO A C 1
ATOM 1981 O O . PRO A 1 262 ? -8.846 -6.522 37.504 1.00 62.62 262 PRO A O 1
ATOM 1984 N N . ALA A 1 263 ? -8.855 -7.503 35.486 1.00 61.91 263 ALA A N 1
ATOM 1985 C CA . ALA A 1 263 ? -9.525 -8.716 35.958 1.00 61.91 263 ALA A CA 1
ATOM 1986 C C . ALA A 1 263 ? -8.649 -9.475 36.971 1.00 61.91 263 ALA A C 1
ATOM 1988 O O . ALA A 1 263 ? -9.117 -9.811 38.061 1.00 61.91 263 ALA A O 1
ATOM 1989 N N . MET A 1 264 ? -7.362 -9.666 36.666 1.00 62.59 264 MET A N 1
ATOM 1990 C CA . MET A 1 264 ? -6.411 -10.312 37.578 1.00 62.59 264 MET A CA 1
ATOM 1991 C C . MET A 1 264 ? -6.181 -9.509 38.865 1.00 62.59 264 MET A C 1
ATOM 1993 O O . MET A 1 264 ? -6.041 -10.092 39.941 1.00 62.59 264 MET A O 1
ATOM 1997 N N . GLU A 1 265 ? -6.161 -8.179 38.783 1.00 63.97 265 GLU A N 1
ATOM 1998 C CA . GLU A 1 265 ? -5.994 -7.320 39.959 1.00 63.97 265 GLU A CA 1
ATOM 1999 C C . GLU A 1 265 ? -7.225 -7.352 40.879 1.00 63.97 265 GLU A C 1
ATOM 2001 O O . GLU A 1 265 ? -7.093 -7.429 42.103 1.00 63.97 265 GLU A O 1
ATOM 2006 N N . SER A 1 266 ? -8.430 -7.412 40.303 1.00 60.62 266 SER A N 1
ATOM 2007 C CA . SER A 1 266 ? -9.670 -7.569 41.071 1.00 60.62 266 SER A CA 1
ATOM 2008 C C . SER A 1 266 ? -9.736 -8.898 41.840 1.00 60.62 266 SER A C 1
ATOM 2010 O O . SER A 1 266 ? -10.141 -8.902 43.003 1.00 60.62 266 SER A O 1
ATOM 2012 N N . LEU A 1 267 ? -9.245 -9.994 41.245 1.00 60.28 267 LEU A N 1
ATOM 2013 C CA . LEU A 1 267 ? -9.176 -11.325 41.864 1.00 60.28 267 LEU A CA 1
ATOM 2014 C C . LEU A 1 267 ? -8.234 -11.360 43.080 1.00 60.28 267 LEU A C 1
ATOM 2016 O O . LEU A 1 267 ? -8.564 -11.965 44.099 1.00 60.28 267 LEU A O 1
ATOM 2020 N N . LYS A 1 268 ? -7.084 -10.673 43.013 1.00 59.34 268 LYS A N 1
ATOM 2021 C CA . LYS A 1 268 ? -6.138 -10.573 44.143 1.00 59.34 268 LYS A CA 1
ATOM 2022 C C . LYS A 1 268 ? -6.726 -9.809 45.334 1.00 59.34 268 LYS A C 1
ATOM 2024 O O . LYS A 1 268 ? -6.468 -10.154 46.491 1.00 59.34 268 LYS A O 1
ATOM 2029 N N . LEU A 1 269 ? -7.523 -8.777 45.059 1.00 55.22 269 LEU A N 1
ATOM 2030 C CA . LEU A 1 269 ? -8.167 -7.970 46.094 1.00 55.22 269 LEU A CA 1
ATOM 2031 C C . LEU A 1 269 ? -9.355 -8.690 46.756 1.00 55.22 269 LEU A C 1
ATOM 2033 O O . LEU A 1 269 ? -9.578 -8.498 47.948 1.00 55.22 269 LEU A O 1
ATOM 2037 N N . ASP A 1 270 ? -10.096 -9.524 46.020 1.00 56.34 270 ASP A N 1
ATOM 2038 C CA . ASP A 1 270 ? -11.201 -10.316 46.586 1.00 56.34 270 ASP A CA 1
ATOM 2039 C C . ASP A 1 270 ? -10.684 -11.421 47.524 1.00 56.34 270 ASP A C 1
ATOM 2041 O O . ASP A 1 270 ? -11.236 -11.630 48.601 1.00 56.34 270 ASP A O 1
ATOM 2045 N N . LEU A 1 271 ? -9.565 -12.069 47.180 1.00 51.84 271 LEU A N 1
ATOM 2046 C CA . LEU A 1 271 ? -8.908 -13.076 48.027 1.00 51.84 271 LEU A CA 1
ATOM 2047 C C . LEU A 1 271 ? -8.436 -12.498 49.367 1.00 51.84 271 LEU A C 1
ATOM 2049 O O . LEU A 1 271 ? -8.651 -13.092 50.422 1.00 51.84 271 LEU A O 1
ATOM 2053 N N . THR A 1 272 ? -7.824 -11.315 49.339 1.00 54.53 272 THR A N 1
ATOM 2054 C CA . THR A 1 272 ? -7.343 -10.636 50.552 1.00 54.53 272 THR A CA 1
ATOM 2055 C C . THR A 1 272 ? -8.483 -10.072 51.402 1.00 54.53 272 THR A C 1
ATOM 2057 O O . THR A 1 272 ? -8.414 -10.137 52.630 1.00 54.53 272 THR A O 1
ATOM 2060 N N . ALA A 1 273 ? -9.559 -9.572 50.784 1.00 58.72 273 ALA A N 1
ATOM 2061 C CA . ALA A 1 273 ? -10.763 -9.149 51.500 1.00 58.72 273 ALA A CA 1
ATOM 2062 C C . ALA A 1 273 ? -11.526 -10.338 52.115 1.00 58.72 273 ALA A C 1
ATOM 2064 O O . ALA A 1 273 ? -11.980 -10.253 53.256 1.00 58.72 273 ALA A O 1
ATOM 2065 N N . SER A 1 274 ? -11.621 -11.460 51.396 1.00 49.09 274 SER A N 1
ATOM 2066 C CA . SER A 1 274 ? -12.283 -12.681 51.864 1.00 49.09 274 SER A CA 1
ATOM 2067 C C . SER A 1 274 ? -11.520 -13.346 53.020 1.00 49.09 274 SER A C 1
ATOM 2069 O O . SER A 1 274 ? -12.145 -13.746 54.001 1.00 49.09 274 SER A O 1
ATOM 2071 N N . LEU A 1 275 ? -10.179 -13.361 52.980 1.00 48.19 275 LEU A N 1
ATOM 2072 C CA . LEU A 1 275 ? -9.340 -13.866 54.078 1.00 48.19 275 LEU A CA 1
ATOM 2073 C C . LEU A 1 275 ? -9.464 -13.030 55.365 1.00 48.19 275 LEU A C 1
ATOM 2075 O O . LEU A 1 275 ? -9.628 -13.598 56.442 1.00 48.19 275 LEU A O 1
ATOM 2079 N N . LYS A 1 276 ? -9.486 -11.692 55.271 1.00 51.94 276 LYS A N 1
ATOM 2080 C CA . LYS A 1 276 ? -9.731 -10.817 56.440 1.00 51.94 276 LYS A CA 1
ATOM 2081 C C . LYS A 1 276 ? -11.157 -10.930 56.989 1.00 51.94 276 LYS A C 1
ATOM 2083 O O . LYS A 1 276 ? -11.367 -10.838 58.197 1.00 51.94 276 LYS A O 1
ATOM 2088 N N . GLY A 1 277 ? -12.144 -11.142 56.117 1.00 50.50 277 GLY A N 1
ATOM 2089 C CA . GLY A 1 277 ? -13.522 -11.421 56.528 1.00 50.50 277 GLY A CA 1
ATOM 2090 C C . GLY A 1 277 ? -13.635 -12.718 57.336 1.00 5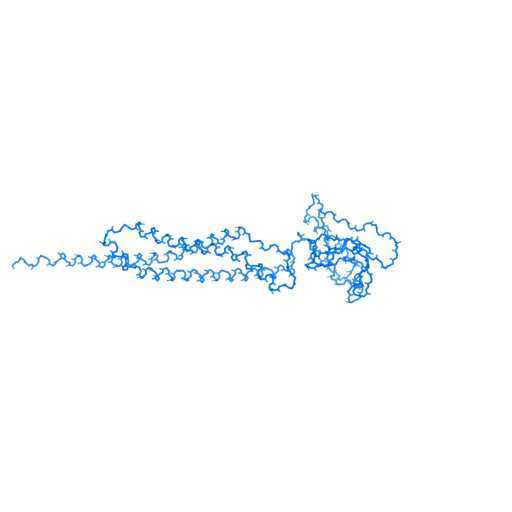0.50 277 GLY A C 1
ATOM 2091 O O . GLY A 1 277 ? -14.339 -12.747 58.347 1.00 50.50 277 GLY A O 1
ATOM 2092 N N . LEU A 1 278 ? -12.886 -13.756 56.950 1.00 49.47 278 LEU A N 1
ATOM 2093 C CA . LEU A 1 278 ? -12.850 -15.045 57.646 1.00 49.47 278 LEU A CA 1
ATOM 2094 C C . LEU A 1 278 ? -12.218 -14.943 59.051 1.00 49.47 278 LEU A C 1
ATOM 2096 O O . LEU A 1 278 ? -12.742 -15.536 59.994 1.00 49.47 278 LEU A O 1
ATOM 2100 N N . GLU A 1 279 ? -11.157 -14.144 59.222 1.00 50.69 279 GLU A N 1
ATOM 2101 C CA . GLU A 1 279 ? -10.555 -13.864 60.541 1.00 50.69 279 GLU A CA 1
ATOM 2102 C C . GLU A 1 279 ? -11.535 -13.153 61.489 1.00 50.69 279 GLU A C 1
ATOM 2104 O O . GLU A 1 279 ? -11.641 -13.513 62.663 1.00 50.69 279 GLU A O 1
ATOM 2109 N N . SER A 1 280 ? -12.314 -12.191 60.978 1.00 50.25 280 SER A N 1
ATOM 2110 C CA . SER A 1 280 ? -13.325 -11.486 61.782 1.00 50.25 280 SER A CA 1
ATOM 2111 C C . SER A 1 280 ? -14.478 -12.396 62.234 1.00 50.25 280 SER A C 1
ATOM 2113 O O . SER A 1 280 ? -15.023 -12.220 63.326 1.00 50.25 280 SER A O 1
ATOM 2115 N N . TRP A 1 281 ? -14.814 -13.415 61.435 1.00 45.62 281 TRP A N 1
ATOM 2116 C CA . TRP A 1 281 ? -15.855 -14.391 61.756 1.00 45.62 281 TRP A CA 1
ATOM 2117 C C . TRP A 1 281 ? -15.379 -15.430 62.787 1.00 45.62 281 TRP A C 1
ATOM 2119 O O . TRP A 1 281 ? -16.100 -15.730 63.739 1.00 45.62 281 TRP A O 1
ATOM 2129 N N . LEU A 1 282 ? -14.132 -15.905 62.677 1.00 52.34 28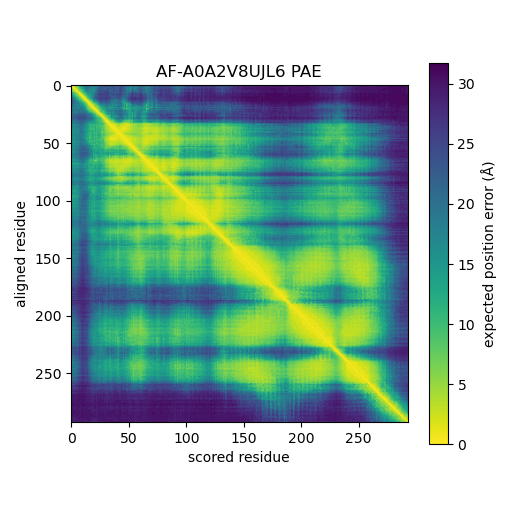2 LEU A N 1
ATOM 2130 C CA . LEU A 1 282 ? -13.520 -16.809 63.664 1.00 52.34 282 LEU A CA 1
ATOM 2131 C C . LEU A 1 282 ? -13.240 -16.114 65.015 1.00 52.34 282 LEU A C 1
ATOM 2133 O O . LEU A 1 282 ? -13.395 -16.733 66.072 1.00 52.34 282 LEU A O 1
ATOM 2137 N N . GLY A 1 283 ? -12.921 -14.813 65.012 1.00 51.25 283 GLY A N 1
ATOM 2138 C CA . GLY A 1 283 ? -12.785 -14.006 66.234 1.00 51.25 283 GLY A CA 1
ATOM 2139 C C . GLY A 1 283 ? -14.110 -13.764 66.974 1.00 51.25 283 GLY A C 1
ATOM 2140 O O . GLY A 1 283 ? -14.139 -13.698 68.200 1.00 51.25 283 GLY A O 1
ATOM 2141 N N . SER A 1 284 ? -15.236 -13.703 66.254 1.00 45.94 284 SER A N 1
ATOM 2142 C CA . SER A 1 284 ? -16.570 -13.548 66.854 1.00 45.94 284 SER A CA 1
ATOM 2143 C C . SER A 1 284 ? -17.113 -14.838 67.484 1.00 45.94 284 SER A C 1
ATOM 2145 O O . SER A 1 284 ? -17.942 -14.761 68.394 1.00 45.94 284 SER A O 1
ATOM 2147 N N . ALA A 1 285 ? -16.693 -16.016 67.013 1.00 46.50 285 ALA A N 1
ATOM 2148 C CA . ALA A 1 285 ? -17.185 -17.301 67.518 1.00 46.50 285 ALA A CA 1
ATOM 2149 C C . ALA A 1 285 ? -16.524 -17.722 68.848 1.00 46.50 285 ALA A C 1
ATOM 2151 O O . ALA A 1 285 ? -17.116 -18.464 69.631 1.00 46.50 285 ALA A O 1
ATOM 2152 N N . THR A 1 286 ? -15.327 -17.211 69.143 1.00 51.00 286 THR A N 1
ATOM 2153 C CA . THR A 1 286 ? -14.565 -17.540 70.362 1.00 51.00 286 THR A CA 1
ATOM 2154 C C . THR A 1 286 ? -14.911 -16.655 71.568 1.00 51.00 286 THR A C 1
ATOM 2156 O O . THR A 1 286 ? -14.663 -17.050 72.705 1.00 51.00 286 THR A O 1
ATOM 2159 N N . GLY A 1 287 ? -15.568 -15.505 71.365 1.00 46.12 287 GLY A N 1
ATOM 2160 C CA . GLY A 1 287 ? -15.959 -14.581 72.443 1.00 46.12 287 GLY A CA 1
ATOM 2161 C C . GLY A 1 287 ? -17.226 -14.955 73.229 1.00 46.12 287 GLY A C 1
ATOM 2162 O O . GLY A 1 287 ? -17.493 -14.350 74.264 1.00 46.12 287 GLY A O 1
ATOM 2163 N N . LYS A 1 288 ? -18.015 -15.942 72.777 1.00 45.22 288 LYS A N 1
ATOM 2164 C CA . LYS A 1 288 ? -19.329 -16.268 73.374 1.00 45.22 288 LYS A CA 1
ATOM 2165 C C . LYS A 1 288 ? -19.329 -17.393 74.420 1.00 45.22 288 LYS A C 1
ATOM 2167 O O . LYS A 1 288 ? -20.354 -17.606 75.052 1.00 45.22 288 LYS A O 1
ATOM 2172 N N . TRP A 1 289 ? -18.199 -18.062 74.658 1.00 47.03 289 TRP A N 1
ATOM 2173 C CA . TRP A 1 289 ? -18.105 -19.194 75.600 1.00 47.03 289 TRP A CA 1
ATOM 2174 C C . TRP A 1 289 ? -17.508 -18.844 76.973 1.00 47.03 289 TRP A C 1
ATOM 2176 O O . TRP A 1 289 ? -17.239 -19.738 77.767 1.00 47.03 289 TRP A O 1
ATOM 2186 N N . ARG A 1 290 ? -17.294 -17.556 77.280 1.00 47.44 290 ARG A N 1
ATOM 2187 C CA . ARG A 1 290 ? -16.602 -17.119 78.510 1.00 47.44 290 ARG A CA 1
ATOM 2188 C C . ARG A 1 290 ? -17.453 -16.303 79.492 1.00 47.44 290 ARG A C 1
ATOM 2190 O O . ARG A 1 290 ? -16.899 -15.719 80.413 1.00 47.44 290 ARG A O 1
ATOM 2197 N N . ALA A 1 291 ? -18.775 -16.267 79.308 1.00 43.81 291 ALA A N 1
ATOM 2198 C CA . ALA A 1 291 ? -19.705 -15.486 80.136 1.00 43.81 291 ALA A CA 1
ATOM 2199 C C . ALA A 1 291 ? -20.810 -16.335 80.802 1.00 43.81 291 ALA A C 1
ATOM 2201 O O . ALA A 1 291 ? -21.920 -15.853 81.011 1.00 43.81 291 ALA A O 1
ATOM 2202 N N . MET A 1 292 ? -20.523 -17.602 81.116 1.00 45.28 292 MET A N 1
ATOM 2203 C CA . MET A 1 292 ? -21.377 -18.454 81.956 1.00 45.28 292 MET A CA 1
ATOM 2204 C C . MET A 1 292 ? -20.494 -19.251 82.927 1.00 45.28 292 MET A C 1
ATOM 2206 O O . MET A 1 292 ? -20.186 -20.413 82.679 1.00 45.28 292 MET A O 1
ATOM 2210 N N . SER A 1 293 ? -20.048 -18.600 84.002 1.00 42.53 293 SER A N 1
ATOM 2211 C CA . SER A 1 293 ? -19.596 -19.236 85.250 1.00 42.53 293 SER A CA 1
ATOM 2212 C C . SER A 1 293 ? -19.677 -18.232 86.386 1.00 42.53 293 SER A C 1
ATOM 2214 O O . SER A 1 293 ? -19.070 -17.150 86.200 1.00 42.53 293 SER A O 1
#

Sequence (293 aa):
MDWIGPSSAGSSSPTSAPIPVPVPRNRFAADPQILGRVISLNRHAFTVVGVAPGHFSGMVNNARVWVPYTMQSQLVSGGDLFEQTSTQWLIAEGRLKSGYSRSGAQAELNVIARQQDRFQPGRRTTLLVTNGSMMEEPSLRAQSILAVLLWMGALTLLMLIACANVTTLLLSRAATRRREVAIRLSLGASRTRLLRMLLTESLILAATAGALSVYLAYAVPELVNRMMLAEPVSFPMTPDLRVFAYLAGLTFVAGLFAGLAPAMESLKLDLTASLKGLESWLGSATGKWRAMS

pLDDT: mean 73.78, std 17.13, range [27.53, 94.38]

Secondary structure (DSSP, 8-state):
------S---S--TT--EEEEE--TTTTTT-TT-TT-EEEETTEEEEEEEEE-TT--TTSTT------GGGHHHHSTTS-TTT-TT--------PPPTT--HHHHHHHHHHHHHHHHHTSTT---------S-GGG-HHHHHHHHHHHHHHHHHHHHHHHHHHHHHHHHHHHHHHHHHHHHHHHHHTT--HHHHHHHHHHHHHHHHHHHHHHHHHHHHHHHHHHHHHH-SS------PPPHHHHHHHHHHHHHHHHHHHHHHHHHHHHHHHHHHHHHHHHHHHHHHTTSSS--

Radius of gyration: 35.64 Å; Cα contacts (8 Å, |Δi|>4): 162; chains: 1; bounding box: 67×45×130 Å

Foldseek 3Di:
DDDDPPPDPPDDDPQEFAKAFQDDPPDDVVDPPQAQDWDAALNGTYGHHHYDYNPDPDLHFPGGMDTPPCCVQSHDPDHDVVVVPPDPPDDDDDDDDPPDDLVNVLVVVQVVQVVVCVVPPPDHDHDDRDPPDPCSDPVCVVVVVVVVVVVVVVVVVVLVVVLVVLLVVVLVVCVVCVVVVVVCVVVVHDPVVVVVVVVVVVVVVVVVVVVVVVVCQVPVVVVCQVPPDPDRGPDPSPDDVVVVVVVVVVSVVSSVVSVVVSVVVVVVVVVVVVVVVVVVVVVVVVVPPPPDD